Protein AF-A0A7C6D406-F1 (afdb_monomer)

pLDDT: mean 91.54, std 8.49, range [54.06, 98.62]

Secondary structure (DSSP, 8-state):
------TTGGGS-HHHHHHHHHHHHHHHTT-SEEE-TTS-TT--HHHHHHHHHHH-TT--SS-TT-EEEEEETTEEEEEESS---HHHHHHHHHHHHHHHHHHHHHHHT-TT-HHHHHHHHHHHHHHH-EE-HHHHHHHTTT--S-GGGGSHHIIIIISEE-HHHHHHHHHHHHHHTT-EEEEEEEEEEEETTEEEEEEEEEEEETTEEEEE---

Nearest PDB structures (foldseek):
  9crn-assembly1_A  TM=8.346E-01  e=1.799E-13  Streptococcus pyogenes NZ131
  8z4f-assembly1_A  TM=5.848E-01  e=1.617E-02  Methanobacterium phage psiM2
  8z4f-assembly1_B-2  TM=5.534E-01  e=5.689E-02  Methanobacterium phage psiM2
  8y53-assembly1_R  TM=1.600E-01  e=7.899E-01  Homo sapiens
  7mwq-assembly2_B-2  TM=1.742E-01  e=1.863E+00  synthetic construct

Structure (mmCIF, N/CA/C/O backbone):
data_AF-A0A7C6D406-F1
#
_entry.id   AF-A0A7C6D406-F1
#
loop_
_atom_site.group_PDB
_atom_site.id
_atom_site.type_symbol
_atom_site.label_atom_id
_atom_site.label_alt_id
_atom_site.label_comp_id
_atom_site.label_asym_id
_atom_site.label_entity_id
_atom_site.label_seq_id
_atom_site.pdbx_PDB_ins_code
_atom_site.Cartn_x
_atom_site.Cartn_y
_atom_site.Cartn_z
_atom_site.occupancy
_atom_site.B_iso_or_equiv
_atom_site.auth_seq_id
_atom_site.auth_comp_id
_atom_site.auth_asym_id
_atom_site.auth_atom_id
_atom_site.pdbx_PDB_model_num
ATOM 1 N N . MET A 1 1 ? 6.905 -5.424 10.568 1.00 73.56 1 MET A N 1
ATOM 2 C CA . MET A 1 1 ? 5.711 -5.929 9.831 1.00 73.56 1 MET A CA 1
ATOM 3 C C . MET A 1 1 ? 6.126 -7.019 8.845 1.00 73.56 1 MET A C 1
ATOM 5 O O . MET A 1 1 ? 7.094 -6.802 8.127 1.00 73.56 1 MET A O 1
ATOM 9 N N . ASN A 1 2 ? 5.447 -8.172 8.818 1.00 82.56 2 ASN A N 1
ATOM 10 C CA . ASN A 1 2 ? 5.807 -9.292 7.933 1.00 82.56 2 ASN A CA 1
ATOM 11 C C . ASN A 1 2 ? 5.038 -9.216 6.612 1.00 82.56 2 ASN A C 1
ATOM 13 O O . ASN A 1 2 ? 3.826 -8.997 6.627 1.00 82.56 2 ASN A O 1
ATOM 17 N N . LEU A 1 3 ? 5.734 -9.433 5.493 1.00 93.25 3 LEU A N 1
ATOM 18 C CA . LEU A 1 3 ? 5.091 -9.548 4.186 1.00 93.25 3 LEU A CA 1
ATOM 19 C C . LEU A 1 3 ? 4.353 -10.890 4.077 1.00 93.25 3 LEU A C 1
ATOM 21 O O . LEU A 1 3 ? 4.768 -11.883 4.679 1.00 93.25 3 LEU A O 1
ATOM 25 N N . ARG A 1 4 ? 3.250 -10.924 3.329 1.00 93.75 4 ARG A N 1
ATOM 26 C CA . ARG A 1 4 ? 2.342 -12.074 3.256 1.00 93.75 4 ARG A CA 1
ATOM 27 C C . ARG A 1 4 ? 1.682 -12.238 1.889 1.00 93.75 4 ARG A C 1
ATOM 29 O O . ARG A 1 4 ? 1.649 -11.327 1.060 1.00 93.75 4 ARG A O 1
ATOM 36 N N . GLU A 1 5 ? 1.123 -13.422 1.680 1.00 97.19 5 GLU A N 1
ATOM 37 C CA . GLU A 1 5 ? 0.151 -13.707 0.623 1.00 97.19 5 GLU A CA 1
ATOM 38 C C . GLU A 1 5 ? -1.231 -13.223 1.095 1.00 97.19 5 GLU A C 1
ATOM 40 O O . GLU A 1 5 ? -1.746 -13.708 2.107 1.00 97.19 5 GLU A O 1
ATOM 45 N N . GLY A 1 6 ? -1.806 -12.223 0.422 1.00 95.44 6 GLY A N 1
ATOM 46 C CA . GLY A 1 6 ? -3.062 -11.597 0.835 1.00 95.44 6 GLY A CA 1
ATOM 47 C C . GLY A 1 6 ? -4.267 -12.010 -0.011 1.00 95.44 6 GLY A C 1
ATOM 48 O O . GLY A 1 6 ? -4.322 -13.099 -0.590 1.00 95.44 6 GLY A O 1
ATOM 49 N N . LEU A 1 7 ? -5.280 -11.143 -0.045 1.00 95.81 7 LEU A N 1
ATOM 50 C CA . LEU A 1 7 ? -6.498 -11.375 -0.826 1.00 95.81 7 LEU A CA 1
ATOM 51 C C . LEU A 1 7 ? -6.208 -11.324 -2.326 1.00 95.81 7 LEU A C 1
ATOM 53 O O . LEU A 1 7 ? -6.783 -12.110 -3.083 1.00 95.81 7 LEU A O 1
ATOM 57 N N . GLY A 1 8 ? -5.326 -10.417 -2.747 1.00 95.56 8 GLY A N 1
ATOM 58 C CA . GLY A 1 8 ? -4.949 -10.245 -4.141 1.00 95.56 8 GLY A CA 1
ATOM 59 C C . GLY A 1 8 ? -4.205 -11.463 -4.683 1.00 95.56 8 GLY A C 1
ATOM 60 O O . GLY A 1 8 ? -4.557 -11.967 -5.750 1.00 95.56 8 GLY A O 1
ATOM 61 N N . PHE A 1 9 ? -3.267 -12.017 -3.911 1.00 97.56 9 PHE A N 1
ATOM 62 C CA . PHE A 1 9 ? -2.545 -13.247 -4.245 1.00 97.56 9 PHE A CA 1
ATOM 63 C C . PHE A 1 9 ? -3.482 -14.395 -4.651 1.00 97.56 9 PHE A C 1
ATOM 65 O O . PHE A 1 9 ? -3.270 -15.052 -5.669 1.00 97.56 9 PHE A O 1
ATOM 72 N N . ARG A 1 10 ? -4.573 -14.606 -3.904 1.00 96.38 10 ARG A N 1
ATOM 73 C CA . ARG A 1 10 ? -5.541 -15.692 -4.162 1.00 96.38 10 ARG A CA 1
ATOM 74 C C . ARG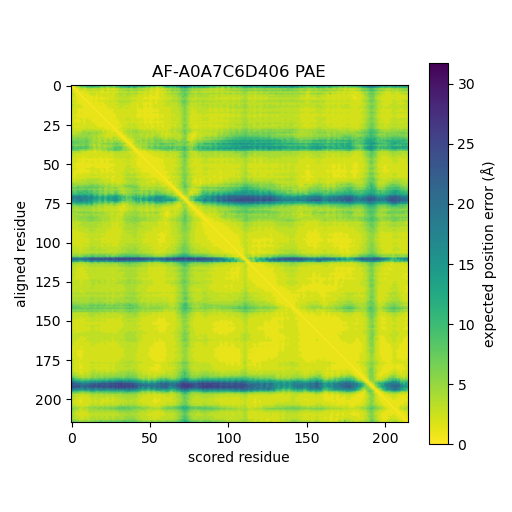 A 1 10 ? -6.312 -15.526 -5.474 1.00 96.38 10 ARG A C 1
ATOM 76 O O . ARG A 1 10 ? -6.972 -16.464 -5.912 1.00 96.38 10 ARG A O 1
ATOM 83 N N . ARG A 1 11 ? -6.272 -14.339 -6.084 1.00 95.19 11 ARG A N 1
ATOM 84 C CA . ARG A 1 11 ? -6.901 -14.035 -7.378 1.00 95.19 11 ARG A CA 1
ATOM 85 C C . ARG A 1 11 ? -5.951 -14.195 -8.562 1.00 95.19 11 ARG A C 1
ATOM 87 O O . ARG A 1 11 ? -6.402 -14.108 -9.702 1.00 95.19 11 ARG A O 1
ATOM 94 N N . LEU A 1 12 ? -4.665 -14.414 -8.307 1.00 96.25 12 LEU A N 1
ATOM 95 C CA . LEU A 1 12 ? -3.665 -14.655 -9.338 1.00 96.25 12 LEU A CA 1
ATOM 96 C C . LEU A 1 12 ? -3.737 -16.102 -9.842 1.00 96.25 12 LEU A C 1
ATOM 98 O O . LEU A 1 12 ? -4.017 -17.029 -9.078 1.00 96.25 12 LEU A O 1
ATOM 102 N N . SER A 1 13 ? -3.445 -16.296 -11.126 1.00 96.25 13 SER A N 1
ATOM 103 C CA . SER A 1 13 ? -3.235 -17.620 -11.723 1.00 96.25 13 SER A CA 1
ATOM 104 C C . SER A 1 13 ? -1.986 -18.305 -11.142 1.00 96.25 13 SER A C 1
ATOM 106 O O . SER A 1 13 ? -1.108 -17.622 -10.613 1.00 96.25 13 SER A O 1
ATOM 1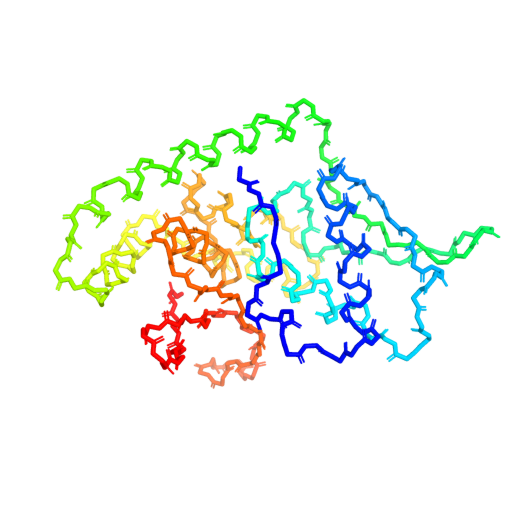08 N N . PRO A 1 14 ? -1.833 -19.638 -11.252 1.00 95.12 14 PRO A N 1
ATOM 109 C CA . PRO A 1 14 ? -0.665 -20.326 -10.694 1.00 95.12 14 PRO A CA 1
ATOM 110 C C . PRO A 1 14 ? 0.703 -19.772 -11.162 1.00 95.12 14 PRO A C 1
ATOM 112 O O . PRO A 1 14 ? 1.573 -19.582 -10.310 1.00 95.12 14 PRO A O 1
ATOM 115 N N . PRO A 1 15 ? 0.914 -19.420 -12.452 1.00 94.62 15 PRO A N 1
ATOM 116 C CA . PRO A 1 15 ? 2.160 -18.771 -12.882 1.00 94.62 15 PRO A CA 1
ATOM 117 C C . PRO A 1 15 ? 2.374 -17.380 -12.263 1.00 94.62 15 PRO A C 1
ATOM 119 O O . PRO A 1 15 ? 3.491 -17.026 -11.886 1.00 94.62 15 PRO A O 1
ATOM 122 N N . GLU A 1 16 ? 1.307 -16.592 -12.114 1.00 95.88 16 GLU A N 1
ATOM 123 C CA . GLU A 1 16 ? 1.358 -15.279 -11.461 1.00 95.88 16 GLU A CA 1
ATOM 124 C C . GLU A 1 16 ? 1.633 -15.402 -9.953 1.00 95.88 16 GLU A C 1
ATOM 126 O O . GLU A 1 16 ? 2.368 -14.592 -9.396 1.00 95.88 16 GLU A O 1
ATOM 131 N N . GLN A 1 17 ? 1.109 -16.437 -9.288 1.00 96.75 17 GLN A N 1
ATOM 132 C CA . GLN A 1 17 ? 1.407 -16.735 -7.883 1.00 96.75 17 GLN A CA 1
ATOM 133 C C . GLN A 1 17 ? 2.881 -17.103 -7.675 1.00 96.75 17 GLN A C 1
ATOM 135 O O . GLN A 1 17 ? 3.491 -16.694 -6.686 1.00 96.75 17 GLN A O 1
ATOM 140 N N . GLN A 1 18 ? 3.483 -17.849 -8.605 1.00 93.94 18 GLN A N 1
ATOM 141 C CA . GLN A 1 18 ? 4.920 -18.126 -8.565 1.00 93.94 18 GLN A CA 1
ATOM 142 C C . GLN A 1 18 ? 5.735 -16.833 -8.695 1.00 93.94 18 GLN A C 1
ATOM 144 O O . GLN A 1 18 ? 6.634 -16.593 -7.888 1.00 93.94 18 GLN A O 1
ATOM 149 N N . ALA A 1 19 ? 5.384 -15.974 -9.656 1.00 94.12 19 ALA A N 1
ATOM 150 C CA . ALA A 1 19 ? 6.004 -14.660 -9.817 1.00 94.12 19 ALA A CA 1
ATOM 151 C C . ALA A 1 19 ? 5.855 -13.797 -8.553 1.00 94.12 19 ALA A C 1
ATOM 153 O O . ALA A 1 19 ? 6.832 -13.210 -8.090 1.00 94.12 19 ALA A O 1
ATOM 154 N N . TYR A 1 20 ? 4.664 -13.787 -7.945 1.00 96.12 20 TYR A N 1
ATOM 155 C CA . TYR A 1 20 ? 4.391 -13.073 -6.700 1.00 96.12 20 TYR A CA 1
ATOM 156 C C . TYR A 1 20 ? 5.344 -13.508 -5.588 1.00 96.12 20 TYR A C 1
ATOM 158 O O . TYR A 1 20 ? 5.914 -12.659 -4.913 1.00 96.12 20 TYR A O 1
ATOM 166 N N . ARG A 1 21 ? 5.561 -14.815 -5.395 1.00 95.50 21 ARG A N 1
ATOM 167 C CA . ARG A 1 21 ? 6.446 -15.333 -4.335 1.00 95.50 21 ARG A CA 1
ATOM 168 C C . ARG A 1 21 ? 7.907 -14.944 -4.541 1.00 95.50 21 ARG A C 1
ATOM 170 O O . ARG A 1 21 ? 8.566 -14.563 -3.576 1.00 95.50 21 ARG A O 1
ATOM 177 N N . ILE A 1 22 ? 8.390 -14.982 -5.786 1.00 92.75 22 ILE A N 1
ATOM 178 C CA . ILE A 1 22 ? 9.740 -14.511 -6.139 1.00 92.75 22 ILE A CA 1
ATOM 179 C C . ILE A 1 22 ? 9.891 -13.036 -5.744 1.00 92.75 22 ILE A C 1
ATOM 181 O O . ILE A 1 22 ? 10.837 -12.657 -5.052 1.00 92.75 22 ILE A O 1
ATOM 185 N N . MET A 1 23 ? 8.917 -12.207 -6.124 1.00 93.19 23 MET A N 1
ATOM 186 C CA . MET A 1 23 ? 8.912 -10.786 -5.780 1.00 93.19 23 MET A CA 1
ATOM 187 C C . MET A 1 23 ? 8.787 -10.569 -4.266 1.00 93.19 23 MET A C 1
ATOM 189 O O . MET A 1 23 ? 9.495 -9.735 -3.710 1.00 93.19 23 MET A O 1
ATOM 193 N N . LEU A 1 24 ? 7.946 -11.342 -3.573 1.00 95.38 24 LEU A N 1
ATOM 194 C CA . LEU A 1 24 ? 7.747 -11.256 -2.124 1.00 95.38 24 LEU A CA 1
ATOM 195 C C . LEU A 1 24 ? 9.059 -11.500 -1.376 1.00 95.38 24 LEU A C 1
ATOM 197 O O . LEU A 1 24 ? 9.381 -10.768 -0.439 1.00 95.38 24 LEU A O 1
ATOM 201 N N . GLN A 1 25 ? 9.848 -12.480 -1.819 1.00 93.56 25 GLN A N 1
ATOM 202 C CA . GLN A 1 25 ? 11.172 -12.757 -1.267 1.00 93.56 25 GLN A CA 1
ATOM 203 C C . GLN A 1 25 ? 12.152 -11.602 -1.531 1.00 93.56 25 GLN A C 1
ATOM 205 O O . GLN A 1 25 ? 12.897 -11.199 -0.632 1.00 93.56 25 GLN A O 1
ATOM 210 N N . ALA A 1 26 ? 12.124 -11.019 -2.732 1.00 92.94 26 ALA A N 1
ATOM 211 C CA . ALA A 1 26 ? 12.950 -9.860 -3.062 1.00 92.94 26 ALA A CA 1
ATOM 212 C C . ALA A 1 26 ? 12.611 -8.645 -2.178 1.00 92.94 26 ALA A C 1
ATOM 214 O O . ALA A 1 26 ? 13.503 -8.063 -1.559 1.00 92.94 26 ALA A O 1
ATOM 215 N N . PHE A 1 27 ? 11.328 -8.311 -2.024 1.00 93.44 27 PHE A N 1
ATOM 216 C CA . PHE A 1 27 ? 10.892 -7.225 -1.140 1.00 93.44 27 PHE A CA 1
ATOM 217 C C . PHE A 1 27 ? 11.188 -7.515 0.337 1.00 93.44 27 PHE A C 1
ATOM 219 O O . PHE A 1 27 ? 11.591 -6.609 1.066 1.00 93.44 27 PHE A O 1
ATOM 226 N N . SER A 1 28 ? 11.079 -8.774 0.776 1.00 92.25 28 SER A N 1
ATOM 227 C CA . SER A 1 28 ? 11.429 -9.180 2.150 1.00 92.25 28 SER A CA 1
ATOM 228 C C . SER A 1 28 ? 12.910 -8.960 2.466 1.00 92.25 28 SER A C 1
ATOM 230 O O . SER A 1 28 ? 13.262 -8.662 3.604 1.00 92.25 28 SER A O 1
ATOM 232 N N . SER A 1 29 ? 13.785 -9.067 1.462 1.00 91.06 29 SER A N 1
ATOM 233 C CA . SER A 1 29 ? 15.223 -8.798 1.602 1.00 91.06 29 SER A CA 1
ATOM 234 C C . SER A 1 29 ? 15.609 -7.337 1.328 1.00 91.06 29 SER A C 1
ATOM 236 O O . SER A 1 29 ? 16.798 -7.005 1.333 1.00 91.06 29 SER A O 1
ATOM 238 N N . MET A 1 30 ? 14.620 -6.452 1.131 1.00 90.31 30 MET A N 1
ATOM 239 C CA . MET A 1 30 ? 14.806 -5.041 0.768 1.00 90.31 30 MET A CA 1
ATOM 240 C C . MET A 1 30 ? 15.664 -4.878 -0.496 1.00 90.31 30 MET A C 1
ATOM 242 O O . MET A 1 30 ? 16.543 -4.014 -0.565 1.00 90.31 30 MET A O 1
ATOM 246 N N . ALA A 1 31 ? 15.449 -5.748 -1.484 1.00 89.19 31 ALA A N 1
ATOM 247 C CA . ALA A 1 31 ? 16.188 -5.716 -2.735 1.00 89.19 31 ALA A CA 1
ATOM 248 C C . ALA A 1 31 ? 15.924 -4.415 -3.513 1.00 89.19 31 ALA A C 1
ATOM 250 O O . ALA A 1 31 ? 14.835 -3.841 -3.440 1.00 89.19 31 ALA A O 1
ATOM 251 N N . THR A 1 32 ? 16.926 -3.962 -4.271 1.00 89.25 32 THR A N 1
ATOM 252 C CA . THR A 1 32 ? 16.827 -2.824 -5.204 1.00 89.25 32 THR A CA 1
ATOM 253 C C . THR A 1 32 ? 16.408 -3.268 -6.605 1.00 89.25 32 THR A C 1
ATOM 255 O O . THR A 1 32 ? 15.873 -2.471 -7.371 1.00 89.25 32 THR A O 1
ATOM 258 N N . SER A 1 33 ? 16.636 -4.534 -6.942 1.00 87.69 33 SER A N 1
ATOM 259 C CA . SER A 1 33 ? 16.192 -5.180 -8.171 1.00 87.69 33 SER A CA 1
ATOM 260 C C . SER A 1 33 ? 15.921 -6.660 -7.921 1.00 87.69 33 SER A C 1
ATOM 262 O O . SER A 1 33 ? 16.343 -7.216 -6.905 1.00 87.69 33 SER A O 1
ATOM 264 N N . PHE A 1 34 ? 15.212 -7.306 -8.840 1.00 87.94 34 PHE A N 1
ATOM 265 C CA . PHE A 1 34 ? 15.036 -8.754 -8.814 1.00 87.94 34 PHE A CA 1
ATOM 266 C C . PHE A 1 34 ? 14.987 -9.344 -10.219 1.00 87.94 34 PHE A C 1
ATOM 268 O O . PHE A 1 34 ? 14.588 -8.687 -11.188 1.00 87.94 34 PHE A O 1
ATOM 275 N N . ASP A 1 35 ? 15.425 -10.597 -10.309 1.00 84.94 35 ASP A N 1
ATOM 276 C CA . ASP A 1 35 ? 15.433 -11.343 -11.556 1.00 84.94 35 ASP A CA 1
ATOM 277 C C . ASP A 1 35 ? 14.009 -11.765 -11.938 1.00 84.94 35 ASP A C 1
ATOM 279 O O . ASP A 1 35 ? 13.252 -12.297 -11.127 1.00 84.94 35 ASP A O 1
ATOM 283 N N . SER A 1 36 ? 13.653 -11.514 -13.195 1.00 83.00 36 SER A N 1
ATOM 284 C CA . SER A 1 36 ? 12.382 -11.925 -13.794 1.00 83.00 36 SER A CA 1
ATOM 285 C C . SER A 1 36 ? 12.565 -12.991 -14.878 1.00 83.00 36 SER A C 1
ATOM 287 O O . SER A 1 36 ? 11.593 -13.382 -15.518 1.00 83.00 36 SER A O 1
ATOM 289 N N . SER A 1 37 ? 13.790 -13.494 -15.083 1.00 79.50 37 SER A N 1
ATOM 290 C CA . SER A 1 37 ? 14.124 -14.512 -16.089 1.00 79.50 37 SER A CA 1
ATOM 291 C C . SER A 1 37 ? 13.387 -15.838 -15.875 1.00 79.50 37 SER A C 1
ATOM 293 O O . SER A 1 37 ? 12.991 -16.485 -16.843 1.00 79.50 37 SER A O 1
ATOM 295 N N . GLN A 1 38 ? 13.156 -16.211 -14.612 1.00 79.81 38 GLN A N 1
ATOM 296 C CA . GLN A 1 38 ? 12.445 -17.431 -14.221 1.00 79.81 38 GLN A CA 1
ATOM 297 C C . GLN A 1 38 ? 10.921 -17.307 -14.341 1.00 79.81 38 GLN A C 1
ATOM 299 O O . GLN A 1 38 ? 10.202 -18.292 -14.169 1.00 79.81 38 GLN A O 1
ATOM 304 N N . ILE A 1 39 ? 10.409 -16.104 -14.617 1.00 83.50 39 ILE A N 1
ATOM 305 C CA . ILE A 1 39 ? 8.976 -15.857 -14.722 1.00 83.50 39 ILE A CA 1
ATOM 306 C C . ILE A 1 39 ? 8.519 -16.152 -16.154 1.00 83.50 39 ILE A C 1
ATOM 308 O O . ILE A 1 39 ? 9.113 -15.698 -17.133 1.00 83.50 39 ILE A O 1
ATOM 312 N N . GLY A 1 40 ? 7.445 -16.936 -16.280 1.00 80.19 40 GLY A N 1
ATOM 313 C CA . GLY A 1 40 ? 6.900 -17.343 -17.573 1.00 80.19 40 GLY A CA 1
ATOM 314 C C . GLY A 1 40 ? 6.547 -16.150 -18.470 1.00 80.19 40 GLY A C 1
ATOM 315 O O . GLY A 1 40 ? 5.997 -15.153 -18.011 1.00 80.19 40 G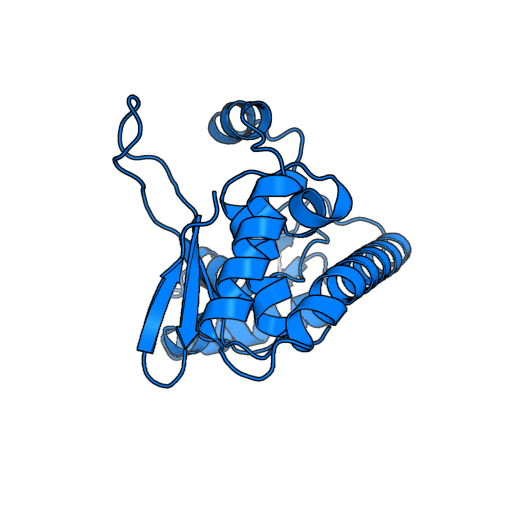LY A O 1
ATOM 316 N N . ARG A 1 41 ? 6.809 -16.273 -19.779 1.00 78.62 41 ARG A N 1
ATOM 317 C CA . ARG A 1 41 ? 6.651 -15.184 -20.768 1.00 78.62 41 ARG A CA 1
ATOM 318 C C . ARG A 1 41 ? 5.236 -14.587 -20.872 1.00 78.62 41 ARG A C 1
ATOM 320 O O . ARG A 1 41 ? 5.107 -13.489 -21.394 1.00 78.62 41 ARG A O 1
ATOM 327 N N . GLY A 1 42 ? 4.203 -15.301 -20.417 1.00 83.12 42 GLY A N 1
ATOM 328 C CA . GLY A 1 42 ? 2.804 -14.851 -20.426 1.00 83.12 42 GLY A CA 1
ATOM 329 C C . GLY A 1 42 ? 2.331 -14.179 -19.132 1.00 83.12 42 GLY A C 1
ATOM 330 O O . GLY A 1 42 ? 1.152 -13.860 -19.023 1.00 83.12 42 GLY A O 1
ATOM 331 N N . VAL A 1 43 ? 3.209 -14.002 -18.140 1.00 89.38 43 VAL A N 1
ATOM 332 C CA . VAL A 1 43 ? 2.865 -13.351 -16.870 1.00 89.38 43 VAL A CA 1
ATOM 333 C C . VAL A 1 43 ? 2.985 -11.837 -17.009 1.00 89.38 43 VAL A C 1
ATOM 335 O O . VAL A 1 43 ? 4.049 -11.317 -17.350 1.00 89.38 43 VAL A O 1
ATOM 338 N N . ASP A 1 44 ? 1.911 -11.127 -16.674 1.00 89.75 44 ASP A N 1
ATOM 339 C CA . ASP A 1 44 ? 1.942 -9.676 -16.520 1.00 89.75 44 ASP A CA 1
ATOM 340 C C . ASP A 1 44 ? 2.619 -9.308 -15.190 1.00 89.75 44 ASP A C 1
ATOM 342 O O . ASP A 1 44 ? 2.017 -9.337 -14.115 1.00 89.75 44 ASP A O 1
ATOM 346 N N . LEU A 1 45 ? 3.908 -8.976 -15.264 1.00 88.25 45 LEU A N 1
ATOM 347 C CA . LEU A 1 45 ? 4.709 -8.618 -14.094 1.00 88.25 45 LEU A CA 1
ATOM 348 C C . LEU A 1 45 ? 4.187 -7.366 -13.389 1.00 88.25 45 LEU A C 1
ATOM 350 O O . LEU A 1 45 ? 4.270 -7.292 -12.166 1.00 88.25 45 LEU A O 1
ATOM 354 N N . MET A 1 46 ? 3.653 -6.395 -14.133 1.00 86.12 46 MET A N 1
ATOM 355 C CA . MET A 1 46 ? 3.170 -5.150 -13.540 1.00 86.12 46 MET A CA 1
ATOM 356 C C . MET A 1 46 ? 1.906 -5.399 -12.732 1.00 86.12 46 MET A C 1
ATOM 358 O O . MET A 1 46 ? 1.828 -4.945 -11.590 1.00 86.12 46 MET A O 1
ATOM 362 N N . LYS A 1 47 ? 0.980 -6.209 -13.256 1.00 91.38 47 LYS A N 1
ATOM 363 C CA . LYS A 1 47 ? -0.180 -6.694 -12.496 1.00 91.38 47 LYS A CA 1
ATOM 364 C C . LYS A 1 47 ? 0.251 -7.405 -11.211 1.00 91.38 47 LYS A C 1
ATOM 366 O O . LYS A 1 47 ? -0.287 -7.122 -10.143 1.00 91.38 47 LYS A O 1
ATOM 371 N N . VAL A 1 48 ? 1.225 -8.315 -11.287 1.00 94.19 48 VAL A N 1
ATOM 372 C CA . VAL A 1 48 ? 1.690 -9.072 -10.110 1.00 94.19 48 VAL A CA 1
ATOM 373 C C . VAL A 1 48 ? 2.338 -8.155 -9.071 1.00 94.19 48 VAL A C 1
ATOM 375 O O . VAL A 1 48 ? 2.029 -8.274 -7.886 1.00 94.19 48 VAL A O 1
ATOM 378 N N . VAL A 1 49 ? 3.182 -7.208 -9.496 1.00 92.19 49 VAL A N 1
ATOM 379 C CA . VAL A 1 49 ? 3.784 -6.212 -8.597 1.00 92.19 49 VAL A CA 1
ATOM 380 C C . VAL A 1 49 ? 2.705 -5.345 -7.947 1.00 92.19 49 VAL A C 1
ATOM 382 O O . VAL A 1 49 ? 2.744 -5.150 -6.736 1.00 92.19 49 VAL A O 1
ATOM 385 N N . GLN A 1 50 ? 1.719 -4.862 -8.705 1.00 92.31 50 GLN A N 1
ATOM 386 C CA . GLN A 1 50 ? 0.606 -4.074 -8.163 1.00 92.31 50 GLN A CA 1
ATOM 387 C C . GLN A 1 50 ? -0.181 -4.855 -7.104 1.00 92.31 50 GLN A C 1
ATOM 389 O O . GLN A 1 50 ? -0.435 -4.332 -6.019 1.00 92.31 50 GLN A O 1
ATOM 394 N N . VAL A 1 51 ? -0.502 -6.123 -7.378 1.00 96.00 51 VAL A N 1
ATOM 395 C CA . VAL A 1 51 ? -1.185 -7.010 -6.425 1.00 96.00 51 VAL A CA 1
ATOM 396 C C . VAL A 1 51 ? -0.345 -7.228 -5.164 1.00 96.00 51 VAL A C 1
ATOM 398 O O . VAL A 1 51 ? -0.867 -7.122 -4.057 1.00 96.00 51 VAL A O 1
ATOM 401 N N . LEU A 1 52 ? 0.962 -7.457 -5.306 1.00 96.44 52 LEU A N 1
ATOM 402 C CA . LEU A 1 52 ? 1.875 -7.616 -4.174 1.00 96.44 52 LEU A CA 1
ATOM 403 C C . LEU A 1 52 ? 1.944 -6.372 -3.301 1.00 96.44 52 LEU A C 1
ATOM 405 O O . LEU A 1 52 ? 1.846 -6.487 -2.080 1.00 96.44 52 LEU A O 1
ATOM 409 N N . LEU A 1 53 ? 2.103 -5.194 -3.905 1.00 95.06 53 LEU A N 1
ATOM 410 C CA . LEU A 1 53 ? 2.137 -3.925 -3.176 1.00 95.06 53 LEU A CA 1
ATOM 411 C C . LEU A 1 53 ? 0.784 -3.612 -2.525 1.00 95.06 53 LEU A C 1
ATOM 413 O O . LEU A 1 53 ? 0.756 -2.968 -1.477 1.00 95.06 53 LEU A O 1
ATOM 417 N N . GLY A 1 54 ? -0.314 -4.082 -3.122 1.00 96.00 54 GLY A N 1
ATOM 418 C CA . GLY A 1 54 ? -1.659 -3.972 -2.569 1.00 96.00 54 GLY A CA 1
ATOM 419 C C . GLY A 1 54 ? -1.889 -4.855 -1.342 1.00 96.00 54 GLY A C 1
ATOM 420 O O . GLY A 1 54 ? -2.441 -4.394 -0.340 1.00 96.00 54 GLY A O 1
ATOM 421 N N . ASP A 1 55 ? -1.414 -6.099 -1.393 1.00 97.81 55 ASP A N 1
ATOM 422 C CA . ASP A 1 55 ? -1.451 -7.033 -0.264 1.00 97.81 55 ASP A CA 1
ATOM 423 C C . ASP A 1 55 ? -0.448 -6.643 0.839 1.00 97.81 55 ASP A C 1
ATOM 425 O O . ASP A 1 55 ? -0.664 -6.960 2.011 1.00 97.81 55 ASP A O 1
ATOM 429 N N . ASN A 1 56 ? 0.633 -5.935 0.484 1.00 97.56 56 ASN A N 1
ATOM 430 C CA . ASN A 1 56 ? 1.740 -5.573 1.374 1.00 97.56 56 ASN A CA 1
ATOM 431 C C . ASN A 1 56 ? 2.002 -4.054 1.408 1.00 97.56 56 ASN A C 1
ATOM 433 O O . ASN A 1 56 ? 3.067 -3.583 0.986 1.00 97.56 56 ASN A O 1
ATOM 437 N N . PRO A 1 57 ? 1.069 -3.263 1.963 1.00 96.94 57 PRO A N 1
ATOM 438 C CA . PRO A 1 57 ? 1.146 -1.801 1.956 1.00 96.94 57 PRO A CA 1
ATOM 439 C C . PRO A 1 57 ? 2.304 -1.223 2.786 1.00 96.94 57 PRO A C 1
ATOM 441 O O . PRO A 1 57 ? 2.641 -0.050 2.630 1.00 96.94 57 PRO A O 1
ATOM 444 N N . SER A 1 58 ? 2.945 -2.030 3.641 1.00 96.12 58 SER A N 1
ATOM 445 C CA . SER A 1 58 ? 4.147 -1.642 4.389 1.00 96.12 58 SER A CA 1
ATOM 446 C C . SER A 1 58 ? 5.392 -1.485 3.511 1.00 96.12 58 SER A C 1
ATOM 448 O O . SER A 1 58 ? 6.422 -1.033 4.001 1.00 96.12 58 SER A O 1
ATOM 450 N N . ILE A 1 59 ? 5.342 -1.869 2.232 1.00 96.06 59 ILE A N 1
ATOM 451 C CA . ILE A 1 59 ? 6.439 -1.646 1.287 1.00 96.06 59 ILE A CA 1
ATOM 452 C C . ILE A 1 59 ? 6.379 -0.195 0.793 1.00 96.06 59 ILE A C 1
ATOM 454 O O . ILE A 1 59 ? 5.557 0.173 -0.053 1.00 96.06 59 ILE A O 1
ATOM 458 N N . VAL A 1 60 ? 7.277 0.629 1.329 1.00 95.38 60 VAL A N 1
ATOM 459 C CA . VAL A 1 60 ? 7.308 2.091 1.128 1.00 95.38 60 VAL A CA 1
ATOM 460 C C . VAL A 1 60 ? 8.704 2.625 0.765 1.00 95.38 60 VAL A C 1
ATOM 462 O O . VAL A 1 60 ? 8.907 3.828 0.673 1.00 95.38 60 VAL A O 1
ATOM 465 N N . TYR A 1 61 ? 9.684 1.741 0.560 1.00 94.12 61 TYR A N 1
ATOM 466 C CA . TYR A 1 61 ? 11.102 2.106 0.457 1.00 94.12 61 TYR A CA 1
ATOM 467 C C . TYR A 1 61 ? 11.587 2.436 -0.967 1.00 94.12 61 TYR A C 1
ATOM 469 O O . TYR A 1 61 ? 12.788 2.500 -1.205 1.00 94.12 61 TYR A O 1
ATOM 477 N N . PHE A 1 62 ? 10.687 2.616 -1.931 1.00 94.06 62 PHE A N 1
ATOM 478 C CA . PHE A 1 62 ? 11.044 2.920 -3.317 1.00 94.06 62 PHE A CA 1
ATOM 479 C C . PHE A 1 62 ? 9.976 3.792 -3.983 1.00 94.06 62 PHE A C 1
ATOM 481 O O . PHE A 1 62 ? 8.844 3.890 -3.500 1.00 94.06 62 PHE A O 1
ATOM 488 N N . ASN A 1 63 ? 10.323 4.406 -5.114 1.00 91.50 63 ASN A N 1
ATOM 489 C CA . ASN A 1 63 ? 9.386 5.197 -5.898 1.00 91.50 63 ASN A CA 1
ATOM 490 C C . ASN A 1 63 ? 8.448 4.289 -6.716 1.00 91.50 63 ASN A C 1
ATOM 492 O O . ASN A 1 63 ? 8.818 3.787 -7.780 1.00 91.50 63 ASN A O 1
ATOM 496 N N . LYS A 1 64 ? 7.210 4.117 -6.234 1.00 88.69 64 LYS A N 1
ATOM 497 C CA . LYS A 1 64 ? 6.173 3.307 -6.896 1.00 88.69 64 LYS A CA 1
ATOM 498 C C . LYS A 1 64 ? 5.742 3.856 -8.260 1.00 88.69 64 LYS A C 1
ATOM 500 O O . LYS A 1 64 ? 5.299 3.073 -9.093 1.00 88.69 64 LYS A O 1
ATOM 505 N N . THR A 1 65 ? 5.928 5.152 -8.525 1.00 83.19 65 THR A N 1
ATOM 506 C CA . THR A 1 65 ? 5.565 5.765 -9.817 1.00 83.19 65 THR A CA 1
ATOM 507 C C . THR A 1 65 ? 6.560 5.426 -10.930 1.00 83.19 65 THR A C 1
ATOM 509 O O . THR A 1 65 ? 6.307 5.704 -12.100 1.00 83.19 65 THR A O 1
ATOM 512 N N . GLN A 1 66 ? 7.705 4.820 -10.593 1.00 82.19 66 GLN A N 1
ATOM 513 C CA . GLN A 1 66 ? 8.787 4.550 -11.536 1.00 82.19 66 GLN A CA 1
ATOM 514 C C . GLN A 1 66 ? 9.398 3.161 -11.308 1.00 82.19 66 GLN A C 1
ATOM 516 O O . GLN A 1 66 ? 10.441 3.010 -10.668 1.00 82.19 66 GLN A O 1
ATOM 521 N N . ILE A 1 67 ? 8.782 2.135 -11.894 1.00 83.75 67 ILE A N 1
ATOM 522 C CA . ILE A 1 67 ? 9.332 0.773 -11.959 1.00 83.75 67 ILE A CA 1
ATOM 523 C C . ILE A 1 67 ? 9.873 0.540 -13.368 1.00 83.75 67 ILE A C 1
ATOM 525 O O . ILE A 1 67 ? 9.166 0.761 -14.351 1.00 83.75 67 ILE A O 1
ATOM 529 N N . ARG A 1 68 ? 11.140 0.127 -13.486 1.00 82.44 68 ARG A N 1
ATOM 530 C CA . ARG A 1 68 ? 11.802 -0.051 -14.788 1.00 82.44 68 ARG A CA 1
ATOM 531 C C . ARG A 1 68 ? 12.129 -1.513 -15.033 1.00 82.44 68 ARG A C 1
ATOM 533 O O . ARG A 1 68 ? 12.632 -2.192 -14.147 1.00 82.44 68 ARG A O 1
ATOM 540 N N . THR A 1 69 ? 11.915 -1.972 -16.262 1.00 78.62 69 THR A N 1
ATOM 541 C CA . THR A 1 69 ? 12.440 -3.262 -16.725 1.00 78.62 69 THR A CA 1
ATOM 542 C C . THR A 1 69 ? 13.734 -3.016 -17.488 1.00 78.62 69 THR A C 1
ATOM 544 O O . THR A 1 69 ? 13.758 -2.204 -18.411 1.00 78.62 69 THR A O 1
ATOM 547 N N . VAL A 1 70 ? 14.807 -3.704 -17.108 1.00 79.12 70 VAL A N 1
ATOM 548 C CA . VAL A 1 70 ? 16.135 -3.577 -17.718 1.00 79.12 70 VAL A CA 1
ATOM 549 C C . VAL A 1 70 ? 16.567 -4.939 -18.261 1.00 79.12 70 VAL A C 1
ATOM 551 O O . VAL A 1 70 ? 16.414 -5.964 -17.598 1.00 79.12 70 VAL A O 1
ATOM 554 N N . GLY A 1 71 ? 17.088 -4.966 -19.489 1.00 71.50 71 GLY A N 1
ATOM 555 C CA . GLY A 1 71 ? 17.735 -6.156 -20.042 1.00 71.50 71 GLY A CA 1
ATOM 556 C C . GLY A 1 71 ? 19.146 -6.318 -19.475 1.00 71.50 71 GLY A C 1
ATOM 557 O O . GLY A 1 71 ? 19.905 -5.355 -19.437 1.00 71.50 71 GLY A O 1
ATOM 558 N N . SER A 1 72 ? 19.505 -7.527 -19.049 1.00 65.31 72 SER A N 1
ATOM 559 C CA . SER A 1 72 ? 20.848 -7.891 -18.587 1.00 65.31 72 SER A CA 1
ATOM 560 C C . SER A 1 72 ? 21.383 -9.098 -19.364 1.00 65.31 72 SER A C 1
ATOM 562 O O . SER A 1 72 ? 20.616 -9.831 -19.992 1.00 65.31 72 SER A O 1
ATOM 564 N N . MET A 1 73 ? 22.695 -9.341 -19.273 1.00 61.78 73 MET A N 1
ATOM 565 C CA . MET A 1 73 ? 23.360 -10.507 -19.878 1.00 61.78 73 MET A CA 1
ATOM 566 C C . MET A 1 73 ? 22.776 -11.851 -19.394 1.00 61.78 73 MET A C 1
ATOM 568 O O . MET A 1 73 ? 22.830 -12.835 -20.121 1.00 61.78 73 MET A O 1
ATOM 572 N N . PHE A 1 74 ? 22.165 -11.876 -18.203 1.00 66.31 74 PHE A N 1
ATOM 573 C CA . PHE A 1 74 ? 21.575 -13.067 -17.581 1.00 66.31 74 PHE A CA 1
ATOM 574 C C . PHE A 1 74 ? 20.036 -13.094 -17.638 1.00 66.31 74 PHE A C 1
ATOM 576 O O . PHE A 1 74 ? 19.413 -13.936 -17.001 1.00 66.31 74 PHE A O 1
ATOM 583 N N . GLY A 1 75 ? 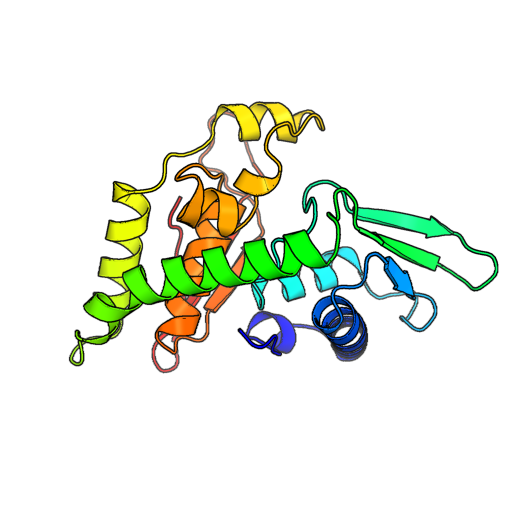19.403 -12.187 -18.395 1.00 71.94 75 GLY A N 1
ATOM 584 C CA . GLY A 1 75 ? 17.943 -12.107 -18.524 1.00 71.94 75 GLY A CA 1
ATOM 585 C C . GLY A 1 75 ? 17.368 -10.733 -18.176 1.00 71.94 75 GLY A C 1
ATOM 586 O O . GLY A 1 75 ? 18.087 -9.737 -18.110 1.00 71.94 75 GLY A O 1
ATOM 587 N N . LYS A 1 76 ? 16.048 -10.654 -17.984 1.00 77.31 76 LYS A N 1
ATOM 588 C CA . LYS A 1 76 ? 15.344 -9.404 -17.650 1.00 77.31 76 LYS A CA 1
ATOM 589 C C . LYS A 1 76 ? 15.338 -9.174 -16.139 1.00 77.31 76 LYS A C 1
ATOM 591 O O . LYS A 1 76 ? 14.970 -10.071 -15.386 1.00 77.31 76 LYS A O 1
ATOM 596 N N . GLN A 1 77 ? 15.648 -7.958 -15.707 1.00 83.44 77 GLN A N 1
ATOM 597 C CA . GLN A 1 77 ? 15.549 -7.540 -14.309 1.00 83.44 77 GLN A CA 1
ATOM 598 C C . GLN A 1 77 ? 14.516 -6.430 -14.148 1.00 83.44 77 GLN A C 1
ATOM 600 O O . GLN A 1 77 ? 14.414 -5.538 -14.994 1.00 83.44 77 GLN A O 1
ATOM 605 N N . ILE A 1 78 ? 13.781 -6.458 -13.039 1.00 85.44 78 ILE A N 1
ATOM 606 C CA . ILE A 1 78 ? 12.981 -5.313 -12.601 1.00 85.44 78 ILE A CA 1
ATOM 607 C C . ILE A 1 78 ? 13.829 -4.494 -11.636 1.00 85.44 78 ILE A C 1
ATOM 609 O O . ILE A 1 78 ? 14.279 -5.002 -10.612 1.00 85.44 78 ILE A O 1
ATOM 613 N N . GLN A 1 79 ? 14.042 -3.226 -11.971 1.00 88.50 79 GLN A N 1
ATOM 614 C CA . GLN A 1 79 ? 14.779 -2.260 -11.173 1.00 88.50 79 GLN A CA 1
ATOM 615 C C . GLN A 1 79 ? 13.797 -1.344 -10.440 1.00 88.50 79 GLN A C 1
ATOM 617 O O . GLN A 1 79 ? 12.990 -0.644 -11.063 1.00 88.50 79 GLN A O 1
ATOM 622 N N . LEU A 1 80 ? 13.913 -1.311 -9.114 1.00 91.12 80 LEU A N 1
ATOM 623 C CA . LEU A 1 80 ? 13.230 -0.339 -8.271 1.00 91.12 80 LEU A CA 1
ATOM 624 C C . LEU A 1 80 ? 14.043 0.956 -8.260 1.00 91.12 80 LEU A C 1
ATOM 626 O O . LEU A 1 80 ? 15.271 0.935 -8.122 1.00 91.12 80 LEU A O 1
ATOM 630 N N . THR A 1 81 ? 13.362 2.085 -8.424 1.00 90.38 81 THR A N 1
ATOM 631 C CA . THR A 1 81 ? 13.992 3.410 -8.440 1.00 90.38 81 THR A CA 1
ATOM 632 C C . THR A 1 81 ? 13.753 4.143 -7.123 1.00 90.38 81 THR A C 1
ATOM 634 O O . THR A 1 81 ? 12.828 3.823 -6.377 1.00 90.38 81 THR A O 1
ATOM 637 N N . GLY A 1 82 ? 14.608 5.119 -6.805 1.00 88.50 82 GLY A N 1
ATOM 638 C CA . GLY A 1 82 ? 14.469 5.912 -5.579 1.00 88.50 82 GLY A CA 1
ATOM 639 C C . GLY A 1 82 ? 14.652 5.111 -4.286 1.00 88.50 82 GLY A C 1
ATOM 640 O O . GLY A 1 82 ? 14.137 5.518 -3.251 1.00 88.50 82 GLY A O 1
ATOM 641 N N . VAL A 1 83 ? 15.350 3.971 -4.339 1.00 91.31 83 VAL A N 1
ATOM 642 C CA . VAL A 1 83 ? 15.632 3.154 -3.152 1.00 91.31 83 VAL A CA 1
ATOM 643 C C . VAL A 1 83 ? 16.721 3.837 -2.315 1.00 91.31 83 VAL A C 1
ATOM 645 O O . VAL A 1 83 ? 17.825 4.037 -2.829 1.00 91.31 83 VAL A O 1
ATOM 648 N N . PRO A 1 84 ? 16.457 4.204 -1.047 1.00 90.06 84 PRO A N 1
ATOM 649 C CA . PRO A 1 84 ? 17.452 4.835 -0.198 1.00 90.06 84 PRO A CA 1
ATOM 650 C C . PRO A 1 84 ? 18.430 3.795 0.371 1.00 90.06 84 PRO A C 1
ATOM 652 O O . PRO A 1 84 ? 18.297 2.586 0.171 1.00 90.06 84 PRO A O 1
ATOM 655 N N . LEU A 1 85 ? 19.432 4.260 1.120 1.00 90.94 85 LEU A N 1
ATOM 656 C CA . LEU A 1 85 ? 20.374 3.369 1.803 1.00 90.94 85 LEU A CA 1
ATOM 657 C C . LEU A 1 85 ? 19.645 2.474 2.817 1.00 90.94 85 LEU A C 1
ATOM 659 O O . LEU A 1 85 ? 18.733 2.933 3.500 1.00 90.94 85 LEU A O 1
ATOM 663 N N . LYS A 1 86 ? 20.106 1.229 3.004 1.00 88.94 86 LYS A N 1
ATOM 664 C CA . LYS A 1 86 ? 19.476 0.255 3.923 1.00 88.94 86 LYS A CA 1
ATOM 665 C C . LYS A 1 86 ? 19.216 0.805 5.331 1.00 88.94 86 LYS A C 1
ATOM 667 O O . LYS A 1 86 ? 18.155 0.557 5.888 1.00 88.94 86 LYS A O 1
ATOM 672 N N . VAL A 1 87 ? 20.138 1.599 5.882 1.00 91.25 87 VAL A N 1
ATOM 673 C CA . VAL A 1 87 ? 19.956 2.250 7.195 1.00 91.25 87 VAL A CA 1
ATOM 674 C C . VAL A 1 87 ? 18.740 3.186 7.225 1.00 91.25 87 VAL A C 1
ATOM 676 O O . VAL A 1 87 ? 18.004 3.221 8.209 1.00 91.25 87 VAL A O 1
ATOM 679 N N . GLN A 1 88 ? 18.485 3.899 6.126 1.00 92.88 88 GLN A N 1
ATOM 680 C CA . GLN A 1 88 ? 17.323 4.771 5.980 1.00 92.88 88 GLN A CA 1
ATOM 681 C C . GLN A 1 88 ? 16.045 3.947 5.819 1.00 92.88 88 GLN A C 1
ATOM 683 O O . GLN A 1 88 ? 15.037 4.303 6.414 1.00 92.88 88 GLN A O 1
ATOM 688 N N . ILE A 1 89 ? 16.093 2.818 5.097 1.00 92.12 89 ILE A N 1
ATOM 689 C CA . ILE A 1 89 ? 14.957 1.888 4.974 1.00 92.12 89 ILE A CA 1
ATOM 690 C C . ILE A 1 89 ? 14.541 1.362 6.352 1.00 92.12 89 ILE A C 1
ATOM 692 O O . ILE A 1 89 ? 13.360 1.388 6.691 1.00 92.12 89 ILE A O 1
ATOM 696 N N . THR A 1 90 ? 15.502 0.932 7.176 1.00 92.06 90 THR A N 1
ATOM 697 C CA . THR A 1 90 ? 15.226 0.452 8.538 1.00 92.06 90 THR A CA 1
ATOM 698 C C . THR A 1 90 ? 14.555 1.529 9.384 1.00 92.06 90 THR A C 1
ATOM 700 O O . THR A 1 90 ? 13.556 1.250 10.045 1.00 92.06 90 THR A O 1
ATOM 703 N N . LYS A 1 91 ? 15.065 2.767 9.334 1.00 94.81 91 LYS A N 1
ATOM 704 C CA . LYS A 1 91 ? 14.462 3.899 10.046 1.00 94.81 91 LYS A CA 1
ATOM 705 C C . LYS A 1 91 ? 13.043 4.181 9.553 1.00 94.81 91 LYS A C 1
ATOM 707 O O . LYS A 1 91 ? 12.129 4.285 10.359 1.00 94.81 91 LYS A O 1
ATOM 712 N N . LEU A 1 92 ? 12.859 4.249 8.239 1.00 94.75 92 LEU A N 1
ATOM 713 C CA . LEU A 1 92 ? 11.578 4.515 7.594 1.00 94.75 92 LEU A CA 1
ATOM 714 C C . LEU A 1 92 ? 10.525 3.472 8.008 1.00 94.75 92 LEU A C 1
ATOM 716 O O . LEU A 1 92 ? 9.424 3.837 8.418 1.00 94.75 92 LEU A O 1
ATOM 720 N N . ASN A 1 93 ? 10.883 2.186 7.985 1.00 93.94 93 ASN A N 1
ATOM 721 C CA . ASN A 1 93 ? 10.004 1.099 8.420 1.00 93.94 93 ASN A CA 1
ATOM 722 C C . ASN A 1 93 ? 9.667 1.180 9.917 1.00 93.94 93 ASN A C 1
ATOM 724 O O . ASN A 1 93 ? 8.520 0.938 10.291 1.00 93.94 93 ASN A O 1
ATOM 728 N N . ALA A 1 94 ? 10.640 1.527 10.765 1.00 95.88 94 ALA A N 1
ATOM 729 C CA . ALA A 1 94 ? 10.423 1.687 12.201 1.00 95.88 94 ALA A CA 1
ATOM 730 C C . ALA A 1 94 ? 9.486 2.866 12.512 1.00 95.88 94 ALA A C 1
ATOM 732 O O . ALA A 1 94 ? 8.550 2.709 13.297 1.00 95.88 94 ALA A O 1
ATOM 733 N N . ASP A 1 95 ? 9.696 4.011 11.858 1.00 97.56 95 ASP A N 1
ATOM 734 C CA . ASP A 1 95 ? 8.868 5.209 12.018 1.00 97.56 95 ASP A CA 1
ATOM 735 C C . ASP A 1 95 ? 7.418 4.928 11.569 1.00 97.56 95 ASP A C 1
ATOM 737 O O . ASP A 1 95 ? 6.465 5.246 12.288 1.00 97.56 95 ASP A O 1
ATOM 741 N N . LEU A 1 96 ? 7.241 4.253 10.423 1.00 98.12 96 LEU A N 1
ATOM 742 C CA . LEU A 1 96 ? 5.926 3.839 9.921 1.00 98.12 96 LEU A CA 1
ATOM 743 C C . LEU A 1 96 ? 5.226 2.866 10.878 1.00 98.12 96 LEU A C 1
ATOM 745 O O . LEU A 1 96 ? 4.053 3.058 11.202 1.00 98.12 96 LEU A O 1
ATOM 749 N N . GLU A 1 97 ? 5.933 1.837 11.353 1.00 97.38 97 GLU A N 1
ATOM 750 C CA . GLU A 1 97 ? 5.376 0.847 12.279 1.00 97.38 97 GLU A CA 1
ATOM 751 C C . GLU A 1 97 ? 4.959 1.493 13.608 1.00 97.38 97 GLU A C 1
ATOM 753 O O . GLU A 1 97 ? 3.875 1.207 14.121 1.00 97.38 97 GLU A O 1
ATOM 758 N N . ALA A 1 98 ? 5.783 2.390 14.154 1.00 98.38 98 ALA A N 1
ATOM 759 C CA . ALA A 1 98 ? 5.479 3.109 15.387 1.00 98.38 98 ALA A CA 1
ATOM 760 C C . ALA A 1 98 ? 4.240 4.002 15.231 1.00 98.38 98 ALA A C 1
ATOM 762 O O . ALA A 1 98 ? 3.332 3.948 16.064 1.00 98.38 98 ALA A O 1
ATOM 763 N N . LYS A 1 99 ? 4.157 4.777 14.141 1.00 98.56 99 LYS A N 1
ATOM 764 C CA . LYS A 1 99 ? 2.986 5.618 13.858 1.00 98.56 99 LYS A CA 1
ATOM 765 C C . LYS A 1 99 ? 1.721 4.779 13.708 1.00 98.56 99 LYS A C 1
ATOM 767 O O . LYS A 1 99 ? 0.706 5.104 14.322 1.00 98.56 99 LYS A O 1
ATOM 772 N N . ALA A 1 100 ? 1.789 3.692 12.944 1.00 98.38 100 ALA A N 1
ATOM 773 C CA . ALA A 1 100 ? 0.650 2.814 12.717 1.00 98.38 100 ALA A CA 1
ATOM 774 C C . ALA A 1 100 ? 0.157 2.165 14.022 1.00 98.38 100 ALA A C 1
ATOM 776 O O . ALA A 1 100 ? -1.044 2.160 14.284 1.00 98.38 100 ALA A O 1
ATOM 777 N N . LYS A 1 101 ? 1.064 1.710 14.900 1.00 98.19 101 LYS A N 1
ATOM 778 C CA . LYS A 1 101 ? 0.703 1.174 16.228 1.00 98.19 101 LYS A CA 1
ATOM 779 C C . LYS A 1 101 ? -0.035 2.197 17.089 1.00 98.19 101 LYS A C 1
ATOM 781 O O . LYS A 1 101 ? -1.049 1.850 17.690 1.00 98.19 101 LYS A O 1
ATOM 786 N N . THR A 1 102 ? 0.429 3.447 17.115 1.00 98.19 102 THR A N 1
ATOM 787 C CA . THR A 1 102 ? -0.223 4.530 17.872 1.00 98.19 102 THR A CA 1
ATOM 788 C C . THR A 1 102 ? -1.653 4.789 17.397 1.00 98.19 102 THR A C 1
ATOM 790 O O . THR A 1 102 ? -2.527 5.058 18.215 1.00 98.19 102 THR A O 1
ATOM 793 N N . ILE A 1 103 ? -1.909 4.680 16.090 1.00 98.25 103 ILE A N 1
ATOM 794 C CA . ILE A 1 103 ? -3.248 4.866 15.508 1.00 98.25 103 ILE A CA 1
ATOM 795 C C . ILE A 1 103 ? -4.150 3.665 15.813 1.00 98.25 103 ILE A C 1
ATOM 797 O O . ILE A 1 103 ? -5.309 3.828 16.190 1.00 98.25 103 ILE A O 1
ATOM 801 N N . VAL A 1 104 ? -3.617 2.450 15.665 1.00 97.38 104 VAL A N 1
ATOM 802 C CA . VAL A 1 104 ? -4.372 1.198 15.812 1.00 97.38 104 VAL A CA 1
ATOM 803 C C . VAL A 1 104 ? -4.750 0.917 17.265 1.00 97.38 104 VAL A C 1
ATOM 805 O O . VAL A 1 104 ? -5.852 0.435 17.511 1.00 97.38 104 VAL A O 1
ATOM 808 N N . ALA A 1 105 ? -3.886 1.231 18.235 1.00 96.62 105 ALA A N 1
ATOM 809 C CA . ALA A 1 105 ? -4.090 0.899 19.648 1.00 96.62 105 ALA A CA 1
ATOM 810 C C . ALA A 1 105 ? -5.458 1.334 20.233 1.00 96.62 105 ALA A C 1
ATOM 812 O O . ALA A 1 105 ? -6.155 0.482 20.797 1.00 96.62 105 ALA A O 1
ATOM 813 N N . PRO A 1 106 ? -5.905 2.601 20.095 1.00 95.62 106 PRO A N 1
ATOM 814 C CA . PRO A 1 106 ? -7.227 3.000 20.582 1.00 95.62 106 PRO A CA 1
ATOM 815 C C . PRO A 1 106 ? -8.378 2.346 19.800 1.00 95.62 106 PRO A C 1
ATOM 817 O O . PRO A 1 106 ? -9.396 1.998 20.395 1.00 95.62 106 PRO A O 1
ATOM 820 N N . ILE A 1 107 ? -8.222 2.121 18.491 1.00 96.00 107 ILE A N 1
ATOM 821 C CA . ILE A 1 107 ? -9.270 1.537 17.633 1.00 96.00 107 ILE A CA 1
ATOM 822 C C . ILE A 1 107 ? -9.459 0.044 17.935 1.00 96.00 107 ILE A C 1
ATOM 824 O O . ILE A 1 107 ? -10.589 -0.435 18.025 1.00 96.00 107 ILE A O 1
ATOM 828 N N . ALA A 1 108 ? -8.367 -0.682 18.181 1.00 93.12 108 ALA A N 1
ATOM 829 C CA . ALA A 1 108 ? -8.376 -2.103 18.529 1.00 93.12 108 ALA A CA 1
ATOM 830 C C . ALA A 1 108 ? -9.145 -2.401 19.831 1.00 93.12 108 ALA A C 1
ATOM 832 O O . ALA A 1 108 ? -9.604 -3.522 20.048 1.00 93.12 108 ALA A O 1
ATOM 833 N N . SER A 1 109 ? -9.318 -1.397 20.695 1.00 90.44 109 SER A N 1
ATOM 834 C CA . SER A 1 109 ? -10.061 -1.527 21.954 1.00 90.44 109 SER A CA 1
ATOM 835 C C . SER A 1 109 ? -11.586 -1.564 21.753 1.00 90.44 109 SER A C 1
ATOM 837 O O . SER A 1 109 ? -12.323 -1.930 22.669 1.00 90.44 109 SER A O 1
ATOM 839 N N . ILE A 1 110 ? -12.077 -1.248 20.549 1.00 89.31 110 ILE A N 1
ATOM 840 C CA . ILE A 1 110 ? -13.493 -1.320 20.168 1.00 89.31 110 ILE A CA 1
ATOM 841 C C . ILE A 1 110 ? -13.831 -2.783 19.846 1.00 89.31 110 ILE A C 1
ATOM 843 O O . ILE A 1 110 ? -13.851 -3.197 18.690 1.00 89.31 110 ILE A O 1
ATOM 847 N N . LYS A 1 111 ? -14.031 -3.602 20.884 1.00 69.56 111 LYS A N 1
ATOM 848 C CA . LYS A 1 111 ? -14.178 -5.065 20.745 1.00 69.56 111 LYS A CA 1
ATOM 849 C C . LYS A 1 111 ? -15.518 -5.537 20.168 1.00 69.56 111 LYS A C 1
ATOM 851 O O . LYS A 1 111 ? -15.627 -6.697 19.793 1.00 69.56 111 LYS A O 1
ATOM 856 N N . SER A 1 112 ? -16.544 -4.689 20.134 1.00 68.81 112 SER A N 1
ATOM 857 C CA . SER A 1 112 ? -17.926 -5.126 19.891 1.00 68.81 112 SER A CA 1
ATOM 858 C C . SER A 1 112 ? -18.417 -4.997 18.446 1.00 68.81 112 SER A C 1
ATOM 860 O O . SER A 1 112 ? -19.519 -5.461 18.165 1.00 68.81 112 SER A O 1
ATOM 862 N N . ASN A 1 113 ? -17.658 -4.381 17.528 1.00 83.88 113 ASN A N 1
ATOM 863 C CA . ASN A 1 113 ? -18.122 -4.195 16.150 1.00 83.88 113 ASN A CA 1
ATOM 864 C C . ASN A 1 113 ? -16.972 -3.952 15.151 1.00 83.88 113 ASN A C 1
ATOM 866 O O . ASN A 1 113 ? -16.370 -2.876 15.142 1.00 83.88 113 ASN A O 1
ATOM 870 N N . GLU A 1 114 ? -16.724 -4.925 14.267 1.00 91.00 114 GLU A N 1
ATOM 871 C CA . GLU A 1 114 ? -15.773 -4.829 13.146 1.00 91.00 114 GLU A CA 1
ATOM 872 C C . GLU A 1 114 ? -16.029 -3.589 12.268 1.00 91.00 114 GLU A C 1
ATOM 874 O O . GLU A 1 114 ? -15.095 -2.879 11.896 1.00 91.00 114 GLU A O 1
ATOM 879 N N . TYR A 1 115 ? -17.298 -3.261 12.000 1.00 93.00 115 TYR A N 1
ATOM 880 C CA . TYR A 1 115 ? -17.658 -2.074 11.223 1.00 93.00 115 TYR A CA 1
ATOM 881 C C . TYR A 1 115 ? -17.277 -0.784 11.946 1.00 93.00 115 TYR A C 1
ATOM 883 O O . TYR A 1 115 ? -16.784 0.145 11.312 1.00 93.00 115 TYR A O 1
ATOM 891 N N . SER A 1 116 ? -17.445 -0.721 13.271 1.00 94.12 116 SER A N 1
ATOM 892 C CA . SER A 1 116 ? -17.048 0.460 14.045 1.00 94.12 116 SER A CA 1
ATOM 893 C C . SER A 1 116 ? -15.540 0.691 13.987 1.00 94.12 116 SER A C 1
ATOM 895 O O . SER A 1 116 ? -15.113 1.841 13.913 1.00 94.12 116 SER A O 1
ATOM 897 N N . GLN A 1 117 ? -14.730 -0.373 13.978 1.00 95.88 117 GLN A N 1
ATOM 898 C CA . GLN A 1 117 ? -13.282 -0.242 13.805 1.00 95.88 117 GLN A CA 1
ATOM 899 C C . GLN A 1 117 ? -12.936 0.351 12.434 1.00 95.88 117 GLN A C 1
ATOM 901 O O . GLN A 1 117 ? -12.157 1.300 12.364 1.00 95.88 117 GLN A O 1
ATOM 906 N N . LEU A 1 118 ? -13.557 -0.148 11.359 1.00 96.38 118 LEU A N 1
ATOM 907 C CA . LEU A 1 118 ? -13.341 0.363 10.000 1.00 96.38 118 LEU A CA 1
ATOM 908 C C . LEU A 1 118 ? -13.829 1.810 9.830 1.00 96.38 118 LEU A C 1
ATOM 910 O O . LEU A 1 118 ? -13.135 2.608 9.203 1.00 96.38 118 LEU A O 1
ATOM 914 N N . ILE A 1 119 ? -14.967 2.176 10.433 1.00 95.44 119 ILE A N 1
ATOM 915 C CA . ILE A 1 119 ? -15.478 3.557 10.446 1.00 95.44 119 ILE A CA 1
ATOM 916 C C . ILE A 1 119 ? -14.508 4.481 11.191 1.00 95.44 119 ILE A C 1
ATOM 918 O O . ILE A 1 119 ? -14.181 5.549 10.684 1.00 95.44 119 ILE A O 1
ATOM 922 N N . LYS A 1 120 ? -13.984 4.075 12.356 1.00 96.88 120 LYS A N 1
ATOM 923 C CA . LYS A 1 120 ? -12.983 4.875 13.084 1.00 96.88 120 LYS A CA 1
ATOM 924 C C . LYS A 1 120 ? -11.670 5.015 12.329 1.00 96.88 120 LYS A C 1
ATOM 926 O O . LYS A 1 120 ? -11.058 6.080 12.380 1.00 96.88 120 LYS A O 1
ATOM 931 N N . LEU A 1 121 ? -11.262 3.979 11.601 1.00 97.12 121 LEU A N 1
ATOM 932 C CA . LEU A 1 121 ? -10.129 4.070 10.690 1.00 97.12 121 LEU A CA 1
ATOM 933 C C . LEU A 1 121 ? -10.405 5.110 9.599 1.00 97.12 121 LEU A C 1
ATOM 935 O O . LEU A 1 121 ? -9.599 6.011 9.410 1.00 97.12 121 LEU A O 1
ATOM 939 N N . TYR A 1 122 ? -11.557 5.025 8.930 1.00 97.19 122 TYR A N 1
ATOM 940 C CA . TYR A 1 122 ? -11.972 5.980 7.902 1.00 97.19 122 TYR A CA 1
ATOM 941 C C . TYR A 1 122 ? -11.984 7.420 8.435 1.00 97.19 122 TYR A C 1
ATOM 943 O O . TYR A 1 122 ? -11.346 8.293 7.852 1.00 97.19 122 TYR A O 1
ATOM 951 N N . GLU A 1 123 ? -12.619 7.666 9.584 1.00 97.56 123 GLU A N 1
ATOM 952 C CA . GLU A 1 123 ? -12.637 8.982 10.237 1.00 97.56 123 GLU A CA 1
ATOM 953 C C . GLU A 1 123 ? -11.221 9.495 10.536 1.00 97.56 123 GLU A C 1
ATOM 955 O O . GLU A 1 123 ? -10.934 10.674 10.328 1.00 97.56 123 GLU A O 1
ATOM 960 N N . TYR A 1 124 ? -10.314 8.626 10.998 1.00 97.88 124 TYR A N 1
ATOM 961 C CA . TYR A 1 124 ? -8.916 9.001 11.200 1.00 97.88 124 TYR A CA 1
ATOM 962 C C . TYR A 1 124 ? -8.279 9.481 9.893 1.00 97.88 124 TYR A C 1
ATOM 964 O O . TYR A 1 124 ? -7.662 10.547 9.884 1.00 97.88 124 TYR A O 1
ATOM 972 N N . MET A 1 125 ? -8.453 8.733 8.800 1.00 97.75 125 MET A N 1
ATOM 973 C CA . MET A 1 125 ? -7.889 9.082 7.492 1.00 97.75 125 MET A CA 1
ATOM 974 C C . MET A 1 125 ? -8.377 10.462 7.040 1.00 97.75 125 MET A C 1
ATOM 976 O O . MET A 1 125 ? -7.560 11.329 6.739 1.00 97.75 125 MET A O 1
ATOM 980 N N . GLN A 1 126 ? -9.692 10.689 7.089 1.00 97.62 126 GLN A N 1
ATOM 981 C CA . GLN A 1 126 ? -10.320 11.943 6.658 1.00 97.62 126 GLN A CA 1
ATOM 982 C C . GLN A 1 126 ? -9.875 13.154 7.492 1.00 97.62 126 GLN A C 1
ATOM 984 O O . GLN A 1 126 ? -9.712 14.252 6.966 1.00 97.62 126 GLN A O 1
ATOM 989 N N . ASN A 1 127 ? -9.640 12.963 8.792 1.00 98.00 127 ASN A N 1
ATOM 990 C CA . ASN A 1 127 ? -9.268 14.056 9.693 1.00 98.00 127 ASN A CA 1
ATOM 991 C C . ASN A 1 127 ? -7.766 14.382 9.694 1.00 98.00 127 ASN A C 1
ATOM 993 O O . ASN A 1 127 ? -7.385 15.471 10.122 1.00 98.00 127 ASN A O 1
ATOM 997 N N . ASN A 1 128 ? -6.905 13.449 9.273 1.00 98.19 128 ASN A N 1
ATOM 998 C CA . ASN A 1 128 ? -5.451 13.567 9.460 1.00 98.19 128 ASN A CA 1
ATOM 999 C C . ASN A 1 128 ? -4.654 13.609 8.156 1.00 98.19 128 ASN A C 1
ATOM 1001 O O . ASN A 1 128 ? -3.462 13.914 8.195 1.00 98.19 128 ASN A O 1
ATOM 1005 N N . ILE A 1 129 ? -5.276 13.301 7.019 1.00 98.56 129 ILE A N 1
ATOM 1006 C CA . ILE A 1 129 ? -4.581 13.166 5.742 1.00 98.56 129 ILE A CA 1
ATOM 1007 C C . ILE A 1 129 ? -5.235 14.092 4.728 1.00 98.56 129 ILE A C 1
ATOM 1009 O O . ILE A 1 129 ? -6.447 14.081 4.530 1.00 98.56 129 ILE A O 1
ATOM 1013 N N . LYS A 1 130 ? -4.419 14.914 4.075 1.00 98.44 130 LYS A N 1
ATOM 1014 C CA . LYS A 1 130 ? -4.858 15.804 3.002 1.00 98.44 130 LYS A CA 1
ATOM 1015 C C . LYS A 1 130 ? -4.638 15.144 1.647 1.00 98.44 130 LYS A C 1
ATOM 1017 O O . LYS A 1 130 ? -3.621 14.489 1.428 1.00 98.44 130 LYS A O 1
ATOM 1022 N N . TYR A 1 131 ? -5.564 15.383 0.724 1.00 97.56 131 TYR A N 1
ATOM 1023 C CA . TYR A 1 131 ? -5.420 14.930 -0.655 1.00 97.56 131 TYR A CA 1
ATOM 1024 C C . TYR A 1 131 ? -4.397 15.787 -1.419 1.00 97.56 131 TYR A C 1
ATOM 1026 O O . TYR A 1 131 ? -4.575 17.001 -1.573 1.00 97.56 131 TYR A O 1
ATOM 1034 N N . ASP A 1 132 ? -3.343 15.155 -1.931 1.00 97.62 132 ASP A N 1
ATOM 1035 C CA . ASP A 1 132 ? -2.247 15.786 -2.671 1.00 97.62 132 ASP A CA 1
ATOM 1036 C C . ASP A 1 132 ? -2.626 16.024 -4.139 1.00 97.62 132 ASP A C 1
ATOM 1038 O O . ASP A 1 132 ? -2.219 15.322 -5.066 1.00 97.62 132 ASP A O 1
ATOM 1042 N N . ARG A 1 133 ? -3.455 17.046 -4.363 1.00 95.00 133 ARG A N 1
ATOM 1043 C CA . ARG A 1 133 ? -3.900 17.415 -5.716 1.00 95.00 133 ARG A CA 1
ATOM 1044 C C . ARG A 1 133 ? -2.738 17.814 -6.624 1.00 95.00 133 ARG A C 1
ATOM 1046 O O . ARG A 1 133 ? -2.817 17.592 -7.829 1.00 95.00 133 ARG A O 1
ATOM 1053 N N . GLN A 1 134 ? -1.682 18.406 -6.067 1.00 95.38 134 GLN A N 1
ATOM 1054 C CA . GLN A 1 134 ? -0.530 18.827 -6.857 1.00 95.38 134 GLN A CA 1
ATOM 1055 C C . GLN A 1 134 ? 0.247 17.612 -7.361 1.00 95.38 134 GLN A C 1
ATOM 1057 O O . GLN A 1 134 ? 0.562 17.556 -8.550 1.00 95.38 134 GLN A O 1
ATOM 1062 N N . GLU A 1 135 ? 0.484 16.616 -6.506 1.00 95.50 135 GLU A N 1
ATOM 1063 C CA . GLU A 1 135 ? 1.111 15.368 -6.937 1.00 95.50 135 GLU A CA 1
ATOM 1064 C C . GLU A 1 135 ? 0.246 14.613 -7.949 1.00 95.50 135 GLU A C 1
ATOM 1066 O O . GLU A 1 135 ? 0.783 14.105 -8.929 1.00 95.50 135 GLU A O 1
ATOM 1071 N N . LEU A 1 136 ? -1.085 14.595 -7.804 1.00 92.44 136 LEU A N 1
ATOM 1072 C CA . LEU A 1 136 ? -1.971 14.004 -8.820 1.00 92.44 136 LEU A CA 1
ATOM 1073 C C . LEU A 1 136 ? -1.779 14.665 -10.204 1.00 92.44 136 LEU A C 1
ATOM 1075 O O . LEU A 1 136 ? -1.686 13.995 -11.237 1.00 92.44 136 LEU A O 1
ATOM 1079 N N . LEU A 1 137 ? -1.681 15.997 -10.243 1.00 91.38 137 LEU A N 1
ATOM 1080 C CA . LEU A 1 137 ? -1.470 16.751 -11.486 1.00 91.38 137 LEU A CA 1
ATOM 1081 C C . LEU A 1 137 ? -0.056 16.590 -12.059 1.00 91.38 137 LEU A C 1
ATOM 1083 O O . LEU A 1 137 ? 0.126 16.657 -13.277 1.00 91.38 137 LEU A O 1
ATOM 1087 N N . ASP A 1 138 ? 0.951 16.433 -11.207 1.00 92.19 138 ASP A N 1
ATOM 1088 C CA . ASP A 1 138 ? 2.341 16.277 -11.631 1.00 92.19 138 ASP A CA 1
ATOM 1089 C C . ASP A 1 138 ? 2.632 14.838 -12.090 1.00 92.19 138 ASP A C 1
ATOM 1091 O O . ASP A 1 138 ? 3.238 14.641 -13.149 1.00 92.19 138 ASP A O 1
ATOM 1095 N N . SER A 1 139 ? 2.141 13.834 -11.36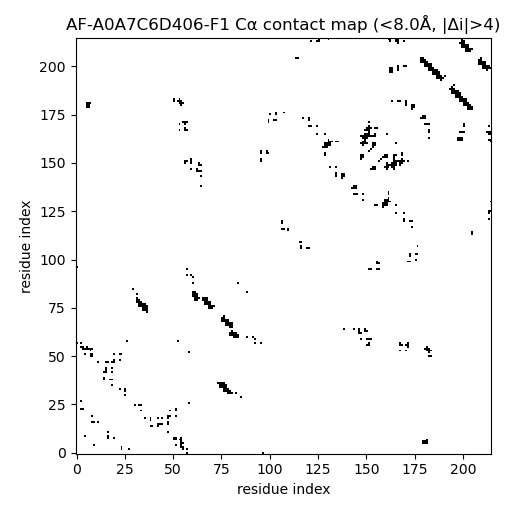1 1.00 90.25 139 SER A N 1
ATOM 1096 C CA . SER A 1 139 ? 2.274 12.408 -11.691 1.00 90.25 139 SER A CA 1
ATOM 1097 C C . SER A 1 139 ? 1.539 12.027 -12.978 1.00 90.25 139 SER A C 1
ATOM 1099 O O . SER A 1 139 ? 2.124 11.333 -13.807 1.00 90.25 139 SER A O 1
ATOM 1101 N N . SER A 1 140 ? 0.343 12.575 -13.237 1.00 86.75 140 SER A N 1
ATOM 1102 C CA . SER A 1 140 ? -0.380 12.377 -14.513 1.00 86.75 140 SER A CA 1
ATOM 1103 C C . SER A 1 140 ? 0.382 12.888 -15.744 1.00 86.75 140 SER A C 1
ATOM 1105 O O . SER A 1 140 ? 0.096 12.492 -16.870 1.00 86.75 140 SER A O 1
ATOM 1107 N N . LYS A 1 141 ? 1.396 13.739 -15.541 1.00 88.81 141 LYS A N 1
ATOM 1108 C CA . LYS A 1 141 ? 2.309 14.234 -16.586 1.00 88.81 141 LYS A CA 1
ATOM 1109 C C . LYS A 1 141 ? 3.654 13.502 -16.588 1.00 88.81 141 LYS A C 1
ATOM 1111 O O . LYS A 1 141 ? 4.594 13.974 -17.222 1.00 88.81 141 LYS A O 1
ATOM 1116 N N . GLY A 1 142 ? 3.785 12.409 -15.833 1.00 87.25 142 GLY A N 1
ATOM 1117 C CA . GLY A 1 142 ? 5.035 11.668 -15.650 1.00 87.25 142 GLY A CA 1
ATOM 1118 C C . GLY A 1 142 ? 6.095 12.417 -14.833 1.00 87.25 142 GLY A C 1
ATOM 1119 O O . GLY A 1 142 ? 7.277 12.093 -14.919 1.00 87.25 142 GLY A O 1
ATOM 1120 N N . ARG A 1 143 ? 5.704 13.440 -14.061 1.00 90.06 143 ARG A N 1
ATOM 1121 C CA . ARG A 1 143 ? 6.610 14.348 -13.334 1.00 90.06 143 ARG A CA 1
ATOM 1122 C C . ARG A 1 143 ? 6.372 14.324 -11.824 1.00 90.06 143 ARG A C 1
ATOM 1124 O O . ARG A 1 143 ? 6.459 15.373 -11.199 1.00 90.06 143 ARG A O 1
ATOM 1131 N N . SER A 1 144 ? 6.071 13.149 -11.266 1.00 92.38 144 SER A N 1
ATOM 1132 C CA . SER A 1 144 ? 5.934 12.919 -9.817 1.00 92.38 144 SER A CA 1
ATOM 1133 C C . SER A 1 144 ? 7.057 13.620 -9.040 1.00 92.38 144 SER A C 1
ATOM 1135 O O . SER A 1 144 ? 8.239 13.391 -9.315 1.00 92.38 144 SER A O 1
ATOM 1137 N N . LYS A 1 145 ? 6.691 14.508 -8.109 1.00 93.00 145 LYS A N 1
ATOM 1138 C CA . LYS A 1 145 ? 7.632 15.272 -7.264 1.00 93.00 145 LYS A CA 1
ATOM 1139 C C . LYS A 1 145 ? 7.581 14.826 -5.812 1.00 93.00 145 LYS A C 1
ATOM 1141 O O . LYS A 1 145 ? 8.548 15.029 -5.081 1.00 93.00 145 LYS A O 1
ATOM 1146 N N . ASN A 1 146 ? 6.482 14.197 -5.412 1.00 94.88 146 ASN A N 1
ATOM 1147 C CA . ASN A 1 146 ? 6.277 13.635 -4.091 1.00 94.88 146 ASN A CA 1
ATOM 1148 C C . ASN A 1 146 ? 5.916 12.137 -4.176 1.00 94.88 146 ASN A C 1
ATOM 1150 O O . ASN A 1 146 ? 4.777 11.756 -3.906 1.00 94.88 146 ASN 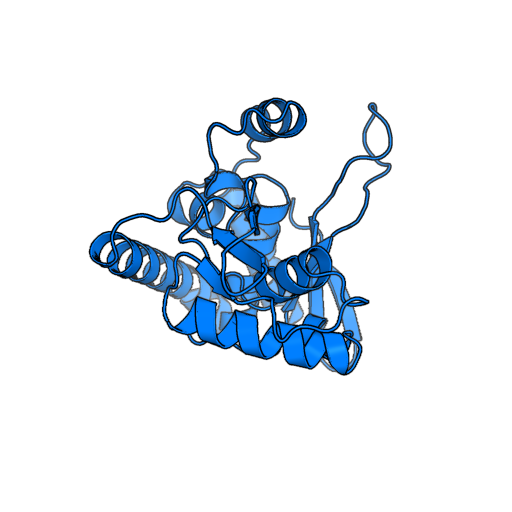A O 1
ATOM 1154 N N . PRO A 1 147 ? 6.889 11.252 -4.479 1.00 93.56 147 PRO A N 1
ATOM 1155 C CA . PRO A 1 147 ? 6.663 9.805 -4.552 1.00 93.56 147 PRO A CA 1
ATOM 1156 C C . PRO A 1 147 ? 6.015 9.183 -3.310 1.00 93.56 147 PRO A C 1
ATOM 1158 O O . PRO A 1 147 ? 5.350 8.153 -3.402 1.00 93.56 147 PRO A O 1
ATOM 1161 N N . ASN A 1 148 ? 6.212 9.789 -2.134 1.00 96.31 148 ASN A N 1
ATOM 1162 C CA . ASN A 1 148 ? 5.644 9.284 -0.888 1.00 96.31 148 ASN A CA 1
ATOM 1163 C C . ASN A 1 148 ? 4.121 9.428 -0.830 1.00 96.31 14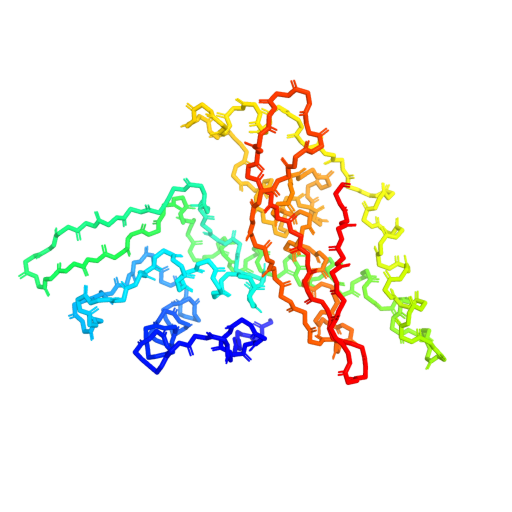8 ASN A C 1
ATOM 1165 O O . ASN A 1 148 ? 3.481 8.624 -0.157 1.00 96.31 148 ASN A O 1
ATOM 1169 N N . SER A 1 149 ? 3.528 10.371 -1.571 1.00 97.69 149 SER A N 1
ATOM 1170 C CA . SER A 1 149 ? 2.068 10.509 -1.665 1.00 97.69 149 SER A CA 1
ATOM 1171 C C . SER A 1 149 ? 1.380 9.284 -2.274 1.00 97.69 149 SER A C 1
ATOM 1173 O O . SER A 1 149 ? 0.175 9.128 -2.099 1.00 97.69 149 SER A O 1
ATOM 1175 N N . HIS A 1 150 ? 2.137 8.391 -2.917 1.00 96.69 150 HIS A N 1
ATOM 1176 C CA . HIS A 1 150 ? 1.667 7.130 -3.496 1.00 96.69 150 HIS A CA 1
ATOM 1177 C C . HIS A 1 150 ? 1.836 5.915 -2.563 1.00 96.69 150 HIS A C 1
ATOM 1179 O O . HIS A 1 150 ? 1.790 4.756 -2.985 1.00 96.69 150 HIS A O 1
ATOM 1185 N N . ASN A 1 151 ? 2.125 6.130 -1.275 1.00 97.31 151 ASN A N 1
ATOM 1186 C CA . ASN A 1 151 ? 2.338 5.035 -0.332 1.00 97.31 151 ASN A CA 1
ATOM 1187 C C . ASN A 1 151 ? 1.880 5.373 1.102 1.00 97.31 151 ASN A C 1
ATOM 1189 O O . ASN A 1 151 ? 1.500 6.502 1.413 1.00 97.31 151 ASN A O 1
ATOM 1193 N N . ALA A 1 152 ? 1.906 4.372 1.991 1.00 98.06 152 ALA A N 1
ATOM 1194 C CA . ALA A 1 152 ? 1.430 4.530 3.365 1.00 98.06 152 ALA A CA 1
ATOM 1195 C C . ALA A 1 152 ? 2.259 5.532 4.192 1.00 98.06 152 ALA A C 1
ATOM 1197 O O . ALA A 1 152 ? 1.752 6.079 5.169 1.00 98.06 152 ALA A O 1
ATOM 1198 N N . TYR A 1 153 ? 3.517 5.790 3.819 1.00 98.25 153 TYR A N 1
ATOM 1199 C CA . TYR A 1 153 ? 4.375 6.749 4.509 1.00 98.25 153 TYR A CA 1
ATOM 1200 C C . TYR A 1 153 ? 3.915 8.189 4.259 1.00 98.25 153 TYR A C 1
ATOM 1202 O O . TYR A 1 153 ? 3.763 8.943 5.218 1.00 98.25 153 TYR A O 1
ATOM 1210 N N . GLY A 1 154 ? 3.621 8.573 3.009 1.00 98.25 154 GLY A N 1
ATOM 1211 C CA . GLY A 1 154 ? 3.078 9.910 2.726 1.00 98.25 154 GLY A CA 1
ATOM 1212 C C . GLY A 1 154 ? 1.768 10.161 3.468 1.00 98.25 154 GLY A C 1
ATOM 1213 O O . GLY A 1 154 ? 1.610 11.178 4.140 1.00 98.25 154 GLY A O 1
ATOM 1214 N N . ALA A 1 155 ? 0.880 9.171 3.457 1.00 98.50 155 ALA A N 1
ATOM 1215 C CA . ALA A 1 155 ? -0.383 9.236 4.177 1.00 98.50 155 ALA A CA 1
ATOM 1216 C C . ALA A 1 155 ? -0.201 9.348 5.706 1.00 98.50 155 ALA A C 1
ATOM 1218 O O . ALA A 1 155 ? -0.677 10.304 6.310 1.00 98.50 155 ALA A O 1
ATOM 1219 N N . LEU A 1 156 ? 0.497 8.405 6.351 1.00 98.62 156 LEU A N 1
ATOM 1220 C CA . LEU A 1 156 ? 0.526 8.313 7.820 1.00 98.62 156 LEU A CA 1
ATOM 1221 C C . LEU A 1 156 ? 1.566 9.216 8.488 1.00 98.62 156 LEU A C 1
ATOM 1223 O O . LEU A 1 156 ? 1.349 9.653 9.619 1.00 98.62 156 LEU A O 1
ATOM 1227 N N . ILE A 1 157 ? 2.700 9.461 7.831 1.00 98.50 157 ILE A N 1
ATOM 1228 C CA . ILE A 1 157 ? 3.798 10.261 8.385 1.00 98.50 157 ILE A CA 1
ATOM 1229 C C . ILE A 1 157 ? 3.708 11.702 7.895 1.00 98.50 157 ILE A C 1
ATOM 1231 O O . ILE A 1 157 ? 3.741 12.616 8.717 1.00 98.50 157 ILE A O 1
ATOM 1235 N N . ASN A 1 158 ? 3.545 11.912 6.586 1.00 98.38 158 ASN A N 1
ATOM 1236 C CA . ASN A 1 158 ? 3.521 13.266 6.025 1.00 98.38 158 ASN A CA 1
ATOM 1237 C C . ASN A 1 158 ? 2.127 13.916 6.093 1.00 98.38 158 ASN A C 1
ATOM 1239 O O . ASN A 1 158 ? 2.024 15.130 5.929 1.00 98.38 158 ASN A O 1
ATOM 1243 N N . GLY A 1 159 ? 1.060 13.136 6.318 1.00 98.38 159 GLY A N 1
ATOM 1244 C CA . GLY A 1 159 ? -0.320 13.636 6.320 1.00 98.38 159 GLY A CA 1
ATOM 1245 C C . GLY A 1 159 ? -0.785 14.129 4.946 1.00 98.38 159 GLY A C 1
ATOM 1246 O O . GLY A 1 159 ? -1.669 14.983 4.865 1.00 98.38 159 GLY A O 1
ATOM 1247 N N . LEU A 1 160 ? -0.165 13.643 3.868 1.00 98.56 160 LEU A N 1
ATOM 1248 C CA . LEU A 1 160 ? -0.387 14.109 2.501 1.00 98.56 160 LEU A CA 1
ATOM 1249 C C . LEU A 1 160 ? -0.230 12.937 1.523 1.00 98.56 160 LEU A C 1
ATOM 1251 O O . LEU A 1 160 ? 0.833 12.317 1.471 1.00 98.56 160 LEU A O 1
ATOM 1255 N N . ALA A 1 161 ? -1.288 12.617 0.777 1.00 98.25 161 ALA A N 1
ATOM 1256 C CA . ALA A 1 161 ? -1.301 11.478 -0.141 1.00 98.25 161 ALA A CA 1
ATOM 1257 C C . ALA A 1 161 ? -2.304 11.639 -1.292 1.00 98.25 161 ALA A C 1
ATOM 1259 O O . ALA A 1 161 ? -3.216 12.456 -1.224 1.00 98.25 161 ALA A O 1
ATOM 1260 N N . VAL A 1 162 ? -2.153 10.833 -2.341 1.00 97.00 162 VAL A N 1
ATOM 1261 C CA . VAL A 1 162 ? -3.177 10.601 -3.376 1.00 97.00 162 VAL A CA 1
ATOM 1262 C C . VAL A 1 162 ? -3.865 9.244 -3.148 1.00 97.00 162 VAL A C 1
ATOM 1264 O O . VAL A 1 162 ? -3.598 8.572 -2.149 1.00 97.00 162 VAL A O 1
ATOM 1267 N N . CYS A 1 163 ? -4.761 8.834 -4.050 1.00 96.50 163 CYS A N 1
AT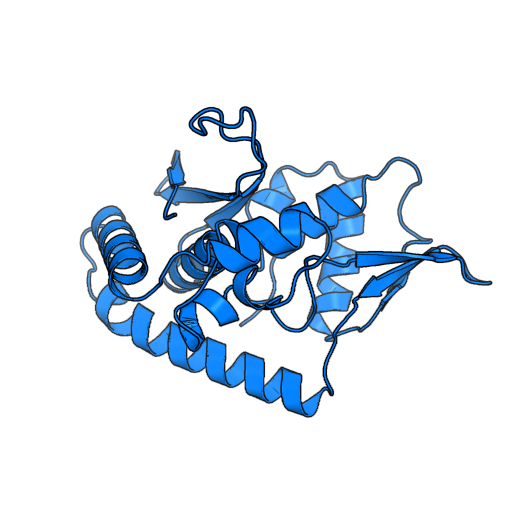OM 1268 C CA . CYS A 1 163 ? -5.652 7.686 -3.861 1.00 96.50 163 CYS A CA 1
ATOM 1269 C C . CYS A 1 163 ? -4.964 6.368 -3.445 1.00 96.50 163 CYS A C 1
ATOM 1271 O O . CYS A 1 163 ? -5.423 5.696 -2.517 1.00 96.50 163 CYS A O 1
ATOM 1273 N N . ASP A 1 164 ? -3.833 6.002 -4.048 1.00 96.44 164 ASP A N 1
ATOM 1274 C CA . ASP A 1 164 ? -3.073 4.788 -3.714 1.00 96.44 164 ASP A CA 1
ATOM 1275 C C . ASP A 1 164 ? -2.263 4.917 -2.414 1.00 96.44 164 ASP A C 1
ATOM 1277 O O . ASP A 1 164 ? -2.078 3.921 -1.707 1.00 96.44 164 ASP A O 1
ATOM 1281 N N . GLY A 1 165 ? -1.845 6.125 -2.029 1.00 98.12 165 GLY A N 1
ATOM 1282 C CA . GLY A 1 165 ? -1.263 6.399 -0.712 1.00 98.12 165 GLY A CA 1
ATOM 1283 C C . GLY A 1 165 ? -2.285 6.290 0.420 1.00 98.12 165 GLY A C 1
ATOM 1284 O O . GLY A 1 165 ? -2.029 5.601 1.412 1.00 98.12 165 GLY A O 1
ATOM 1285 N N . PHE A 1 166 ? -3.472 6.880 0.239 1.00 98.44 166 PHE A N 1
ATOM 1286 C CA . PHE A 1 166 ? -4.621 6.715 1.140 1.00 98.44 166 PHE A CA 1
ATOM 1287 C C . PHE A 1 166 ? -4.994 5.238 1.290 1.00 98.44 166 PHE A C 1
ATOM 1289 O O . PHE A 1 166 ? -5.047 4.715 2.406 1.00 98.44 166 PHE A O 1
ATOM 1296 N N . SER A 1 167 ? -5.159 4.539 0.167 1.00 98.19 167 SER A N 1
ATOM 1297 C CA . SER A 1 167 ? -5.526 3.122 0.159 1.00 98.19 167 SER A CA 1
ATOM 1298 C C . SER A 1 167 ? -4.437 2.234 0.773 1.00 98.19 167 SER A C 1
ATOM 1300 O O . SER A 1 167 ? -4.748 1.275 1.483 1.00 98.19 167 SER A O 1
ATOM 1302 N N . SER A 1 168 ? -3.154 2.562 0.565 1.00 98.31 168 SER A N 1
ATOM 1303 C CA . SER A 1 168 ? -2.017 1.897 1.225 1.00 98.31 168 SER A CA 1
ATOM 1304 C C . SER A 1 168 ? -2.104 2.033 2.741 1.00 98.31 168 SER A C 1
ATOM 1306 O O . SER A 1 168 ? -2.014 1.040 3.461 1.00 98.31 168 SER A O 1
ATOM 1308 N N . ALA A 1 169 ? -2.305 3.249 3.240 1.00 98.50 169 ALA A N 1
ATOM 1309 C CA . ALA A 1 169 ? -2.382 3.511 4.670 1.00 98.50 169 ALA A CA 1
ATOM 1310 C C . ALA A 1 169 ? -3.606 2.863 5.330 1.00 98.50 169 ALA A C 1
ATOM 1312 O O . ALA A 1 169 ? -3.456 2.227 6.374 1.00 98.50 169 ALA A O 1
ATOM 1313 N N . PHE A 1 170 ? -4.787 2.937 4.709 1.00 98.62 170 PHE A N 1
ATOM 1314 C CA . PHE A 1 170 ? -5.978 2.257 5.222 1.00 98.62 170 PHE A CA 1
ATOM 1315 C C . PHE A 1 170 ? -5.789 0.741 5.257 1.00 98.62 170 PHE A C 1
ATOM 1317 O O . PHE A 1 170 ? -6.055 0.125 6.288 1.00 98.62 170 PHE A O 1
ATOM 1324 N N . SER A 1 171 ? -5.279 0.143 4.171 1.00 98.38 171 SER A N 1
ATOM 1325 C CA . SER A 1 171 ? -4.975 -1.290 4.139 1.00 98.38 171 SER A CA 1
ATOM 1326 C C . SER A 1 171 ? -4.023 -1.648 5.272 1.00 98.38 171 SER A C 1
ATOM 1328 O O . SER A 1 171 ? -4.353 -2.501 6.086 1.00 98.38 171 SER A O 1
ATOM 1330 N N . LEU A 1 172 ? -2.906 -0.932 5.422 1.00 98.50 172 LEU A N 1
ATOM 1331 C CA . LEU A 1 172 ? -1.932 -1.200 6.477 1.00 98.50 172 LEU A CA 1
ATOM 1332 C C . LEU A 1 172 ? -2.568 -1.207 7.877 1.00 98.50 172 LEU A C 1
ATOM 1334 O O . LEU A 1 172 ? -2.404 -2.166 8.633 1.00 98.50 172 LEU A O 1
ATOM 1338 N N . LEU A 1 173 ? -3.320 -0.160 8.211 1.00 98.44 173 LEU A N 1
ATOM 1339 C CA . LEU A 1 173 ? -3.968 -0.031 9.515 1.00 98.44 173 LEU A CA 1
ATOM 1340 C C . LEU A 1 173 ? -5.053 -1.105 9.729 1.00 98.44 173 LEU A C 1
ATOM 1342 O O . LEU A 1 173 ? -5.129 -1.689 10.810 1.00 98.44 173 LEU A O 1
ATOM 1346 N N . ALA A 1 174 ? -5.849 -1.424 8.705 1.00 97.75 174 ALA A N 1
ATOM 1347 C CA . ALA A 1 174 ? -6.870 -2.471 8.772 1.00 97.75 174 ALA A CA 1
ATOM 1348 C C . ALA A 1 174 ? -6.235 -3.860 8.951 1.00 97.75 174 ALA A C 1
ATOM 1350 O O . ALA A 1 174 ? -6.688 -4.660 9.768 1.00 97.75 174 ALA A O 1
ATOM 1351 N N . GLN A 1 175 ? -5.134 -4.135 8.250 1.00 97.81 175 GLN A N 1
ATOM 1352 C CA . GLN A 1 175 ? -4.380 -5.376 8.404 1.00 97.81 175 GLN A CA 1
ATOM 1353 C C . GLN A 1 175 ? -3.809 -5.531 9.821 1.00 97.81 175 GLN A C 1
ATOM 1355 O O . GLN A 1 175 ? -3.816 -6.636 10.362 1.00 97.81 175 GLN A O 1
ATOM 1360 N N . MET A 1 176 ? -3.366 -4.435 10.446 1.00 96.88 176 MET A N 1
ATOM 1361 C CA . MET A 1 176 ? -2.902 -4.424 11.840 1.00 96.88 176 MET A CA 1
ATOM 1362 C C . MET A 1 176 ? -4.029 -4.616 12.865 1.00 96.88 176 MET A C 1
ATOM 1364 O O . MET A 1 176 ? -3.765 -5.101 13.962 1.00 96.88 176 MET A O 1
ATOM 1368 N N . LEU A 1 177 ? -5.272 -4.282 12.508 1.00 95.62 177 LEU A N 1
ATOM 1369 C CA . LEU A 1 177 ? -6.473 -4.600 13.290 1.00 95.62 177 LEU A CA 1
ATOM 1370 C C . LEU A 1 177 ? -6.951 -6.051 13.101 1.00 95.62 177 LEU A C 1
ATOM 1372 O O . LEU A 1 177 ? -7.865 -6.483 13.795 1.00 95.62 177 LEU A O 1
ATOM 1376 N N . GLY A 1 178 ? -6.327 -6.810 12.195 1.00 94.94 178 GLY A N 1
ATOM 1377 C CA . GLY A 1 178 ? -6.656 -8.212 11.928 1.00 94.94 178 GLY A CA 1
ATOM 1378 C C . GLY A 1 178 ? -7.529 -8.442 10.693 1.00 94.94 178 GLY A C 1
ATOM 1379 O O . GLY A 1 178 ? -7.831 -9.593 10.382 1.00 94.94 178 GLY A O 1
ATOM 1380 N N . PHE A 1 179 ? -7.892 -7.396 9.947 1.00 96.12 179 PHE A N 1
ATOM 1381 C CA . PHE A 1 179 ? -8.676 -7.551 8.723 1.00 96.12 179 PHE A CA 1
ATOM 1382 C C . PHE A 1 179 ? -7.831 -8.102 7.566 1.00 96.12 179 PHE A C 1
ATOM 1384 O O . PHE A 1 179 ? -6.670 -7.729 7.351 1.00 96.12 179 PHE A O 1
ATOM 1391 N N . GLU A 1 180 ? -8.439 -8.955 6.743 1.00 96.88 180 GLU A N 1
ATOM 1392 C CA . GLU A 1 180 ? -7.919 -9.212 5.402 1.00 96.88 180 GLU A CA 1
ATOM 1393 C C . GLU A 1 180 ? -8.297 -8.009 4.524 1.00 96.88 180 GLU A C 1
ATOM 1395 O O . GLU A 1 180 ? -9.473 -7.780 4.244 1.00 96.88 180 GLU A O 1
ATOM 1400 N N . CYS A 1 181 ? -7.305 -7.218 4.122 1.00 97.75 181 CYS A N 1
ATOM 1401 C CA . CYS A 1 181 ? -7.494 -6.015 3.317 1.00 97.75 181 CYS A CA 1
ATOM 1402 C C . CYS A 1 181 ? -6.418 -5.950 2.229 1.00 97.75 181 CYS A C 1
ATOM 1404 O O . CYS A 1 181 ? -5.266 -6.299 2.492 1.00 97.75 181 CYS A O 1
ATOM 1406 N N . THR A 1 182 ? -6.790 -5.526 1.024 1.00 97.75 182 THR A N 1
ATOM 1407 C CA . THR A 1 182 ? -5.874 -5.268 -0.097 1.00 97.75 182 THR A CA 1
ATOM 1408 C C . THR A 1 182 ? -6.274 -3.986 -0.812 1.00 97.75 182 THR A C 1
ATOM 1410 O O . THR A 1 182 ? -7.397 -3.498 -0.669 1.00 97.75 182 THR A O 1
ATOM 1413 N N . LEU A 1 183 ? -5.361 -3.445 -1.609 1.00 96.88 183 LEU A N 1
ATOM 1414 C CA . LEU A 1 183 ? -5.679 -2.407 -2.579 1.00 96.88 183 LEU A CA 1
ATOM 1415 C C . LEU A 1 183 ? -6.315 -3.043 -3.818 1.00 96.88 183 LEU A C 1
ATOM 1417 O O . LEU A 1 183 ? -5.988 -4.172 -4.195 1.00 96.88 183 LEU A O 1
ATOM 1421 N N . ALA A 1 184 ? -7.201 -2.287 -4.448 1.00 94.19 184 ALA A N 1
ATOM 1422 C CA . ALA A 1 184 ? -7.716 -2.518 -5.783 1.00 94.19 184 ALA A CA 1
ATOM 1423 C C . ALA A 1 184 ? -7.419 -1.284 -6.636 1.00 94.19 184 ALA A C 1
ATOM 1425 O O . ALA A 1 184 ? -7.448 -0.161 -6.134 1.00 94.19 184 ALA A O 1
ATOM 1426 N N . ILE A 1 185 ? -7.118 -1.512 -7.912 1.00 91.38 185 ILE A N 1
ATOM 1427 C CA . ILE A 1 185 ? -6.830 -0.469 -8.896 1.00 91.38 185 ILE A CA 1
ATOM 1428 C C . ILE A 1 185 ? -7.836 -0.621 -10.032 1.00 91.38 185 ILE A C 1
ATOM 1430 O O . ILE A 1 185 ? -8.160 -1.737 -10.447 1.00 91.38 185 ILE A O 1
ATOM 1434 N N . GLY A 1 186 ? -8.337 0.498 -10.528 1.00 89.94 186 GLY A N 1
ATOM 1435 C CA . GLY A 1 186 ? -9.267 0.545 -11.644 1.00 89.94 186 GLY A CA 1
ATOM 1436 C C . GLY A 1 186 ? -9.437 1.971 -12.130 1.00 89.94 186 GLY A C 1
ATOM 1437 O O . GLY A 1 186 ? -8.493 2.753 -12.100 1.00 89.94 186 GLY A O 1
ATOM 1438 N N . HIS A 1 187 ? -10.646 2.310 -12.567 1.00 87.75 187 HIS A N 1
ATOM 1439 C CA . HIS A 1 187 ? -10.947 3.633 -13.092 1.00 87.75 187 HIS A CA 1
ATOM 1440 C C . HIS A 1 187 ? -12.164 4.242 -12.399 1.00 87.75 187 HIS A C 1
ATOM 1442 O O . HIS A 1 187 ? -13.159 3.553 -12.170 1.00 87.75 187 HIS A O 1
ATOM 1448 N N . SER A 1 188 ? -12.098 5.539 -12.110 1.00 81.88 188 SER A N 1
ATOM 1449 C CA . SER A 1 188 ? -13.221 6.337 -11.625 1.00 81.88 188 SER A CA 1
ATOM 1450 C C . SER A 1 188 ? -13.825 7.156 -12.762 1.00 81.88 188 SER A C 1
ATOM 1452 O O . SER A 1 188 ? -13.114 7.861 -13.479 1.00 81.88 188 SER A O 1
ATOM 1454 N N . THR A 1 189 ? -15.149 7.091 -12.909 1.00 78.38 189 THR A N 1
ATOM 1455 C CA . THR A 1 189 ? -15.924 7.871 -13.891 1.00 78.38 189 THR A CA 1
ATOM 1456 C C . THR A 1 189 ? -16.507 9.158 -13.305 1.00 78.38 189 THR A C 1
ATOM 1458 O O . THR A 1 189 ? -17.205 9.885 -14.003 1.00 78.38 189 THR A O 1
ATOM 1461 N N . HIS A 1 190 ? -16.253 9.445 -12.025 1.00 66.06 190 HIS A N 1
ATOM 1462 C CA . HIS A 1 190 ? -16.809 10.607 -11.324 1.00 66.06 190 HIS A CA 1
ATOM 1463 C C . HIS A 1 190 ? -16.058 11.918 -11.593 1.00 66.06 190 HIS A C 1
ATOM 1465 O O . HIS A 1 190 ? -16.466 12.969 -11.098 1.00 66.06 190 HIS A O 1
ATOM 1471 N N . SER A 1 191 ? -14.970 11.888 -12.365 1.00 62.62 191 SER A N 1
ATOM 1472 C CA . SER A 1 191 ? -14.221 13.096 -12.688 1.00 62.62 191 SER A CA 1
ATOM 1473 C C . SER A 1 191 ? -14.842 13.829 -13.882 1.00 62.62 191 SER A C 1
ATOM 1475 O O . SER A 1 191 ? -15.192 13.226 -14.897 1.00 62.62 191 SER A O 1
ATOM 1477 N N . SER A 1 192 ? -14.907 15.159 -13.802 1.00 54.06 192 SER A N 1
ATOM 1478 C CA . SER A 1 192 ? -15.258 16.033 -14.931 1.00 54.06 192 SER A CA 1
ATOM 1479 C C . SER A 1 192 ? -14.255 15.958 -16.096 1.00 54.06 192 SER A C 1
ATOM 1481 O O . SER A 1 192 ? -14.509 16.523 -17.156 1.00 54.06 192 SER A O 1
ATOM 1483 N N . ALA A 1 193 ? -13.137 15.248 -15.913 1.00 56.25 193 ALA A N 1
ATOM 1484 C CA . ALA A 1 193 ? -12.088 15.012 -16.900 1.00 56.25 193 ALA A CA 1
ATOM 1485 C C . ALA A 1 193 ? -12.162 13.614 -17.558 1.00 56.25 193 ALA A C 1
ATOM 1487 O O . ALA A 1 193 ? -11.269 13.260 -18.326 1.00 56.25 193 ALA A O 1
ATOM 1488 N N . GLY A 1 194 ? -13.207 12.819 -17.284 1.00 63.41 194 GLY A N 1
ATOM 1489 C CA . GLY A 1 194 ? -13.379 11.466 -17.826 1.00 63.41 194 GLY A CA 1
ATOM 1490 C C . GLY A 1 194 ? -12.902 10.352 -16.884 1.00 63.41 194 GLY A C 1
ATOM 1491 O O . GLY A 1 194 ? -12.866 10.521 -15.666 1.00 63.41 194 GLY A O 1
ATOM 1492 N N . SER A 1 195 ? -12.584 9.187 -17.455 1.00 74.31 195 SER A N 1
ATOM 1493 C CA . SER A 1 195 ? -12.112 7.998 -16.731 1.00 74.31 195 SER A CA 1
ATOM 1494 C C . SER A 1 195 ? -10.677 8.201 -16.229 1.00 74.31 195 SER A C 1
ATOM 1496 O O . SER A 1 195 ? -9.761 8.299 -17.042 1.00 74.31 195 SER A O 1
ATOM 1498 N N . VAL A 1 196 ? -10.474 8.250 -14.910 1.00 81.00 196 VAL A N 1
ATOM 1499 C CA . VAL A 1 196 ? -9.155 8.461 -14.275 1.00 81.00 196 VAL A CA 1
ATOM 1500 C C . VAL A 1 196 ? -8.743 7.212 -13.505 1.00 81.00 196 VAL A C 1
ATOM 1502 O O . VAL A 1 196 ? -9.595 6.591 -12.870 1.00 81.00 196 VAL A O 1
ATOM 1505 N N . GLU A 1 197 ? -7.460 6.841 -13.551 1.00 87.69 197 GLU A N 1
ATOM 1506 C CA . GLU A 1 197 ? -6.932 5.756 -12.716 1.00 87.69 197 GLU A CA 1
ATOM 1507 C C . GLU A 1 197 ? -7.215 6.029 -11.237 1.00 87.69 197 GLU A C 1
ATOM 1509 O O . GLU A 1 197 ? -6.999 7.133 -10.733 1.00 87.69 197 GLU A O 1
ATOM 1514 N N . HIS A 1 198 ? -7.719 5.017 -10.541 1.00 93.44 198 HIS A N 1
ATOM 1515 C CA . HIS A 1 198 ? -8.133 5.140 -9.153 1.00 93.44 198 HIS A CA 1
ATOM 1516 C C . HIS A 1 198 ? -7.732 3.922 -8.341 1.00 93.44 198 HIS A C 1
ATOM 1518 O O . HIS A 1 198 ? -7.722 2.799 -8.851 1.00 93.44 198 HIS A O 1
ATOM 1524 N N . ALA A 1 199 ? -7.449 4.153 -7.064 1.00 94.94 199 ALA A N 1
ATOM 1525 C CA . ALA A 1 199 ? -7.136 3.115 -6.102 1.00 94.94 199 ALA A CA 1
ATOM 1526 C C . ALA A 1 199 ? -8.047 3.237 -4.881 1.00 94.94 199 ALA A C 1
ATOM 1528 O O . ALA A 1 199 ? -8.253 4.330 -4.357 1.00 94.94 199 ALA A O 1
ATOM 1529 N N . TRP A 1 200 ? -8.566 2.096 -4.440 1.00 97.19 200 TRP A N 1
ATOM 1530 C CA . TRP A 1 200 ? -9.399 1.952 -3.247 1.00 97.19 200 TRP A CA 1
ATOM 1531 C C . TRP A 1 200 ? -9.062 0.624 -2.553 1.00 97.19 200 TRP A C 1
ATOM 1533 O O . TRP A 1 200 ? -8.134 -0.087 -2.951 1.00 97.19 200 TRP A O 1
ATOM 1543 N N . ASN A 1 201 ? -9.805 0.248 -1.514 1.00 98.12 201 ASN A N 1
ATOM 1544 C CA . ASN A 1 201 ? -9.569 -0.981 -0.762 1.00 98.12 201 ASN A CA 1
ATOM 1545 C C . ASN A 1 201 ? -10.657 -2.038 -0.961 1.00 98.12 201 ASN A C 1
ATOM 1547 O O . ASN A 1 201 ? -11.842 -1.735 -1.072 1.00 98.12 201 ASN A O 1
ATOM 1551 N N . ILE A 1 202 ? -10.252 -3.306 -0.918 1.00 97.88 202 ILE A N 1
ATOM 1552 C CA . ILE A 1 202 ? -11.152 -4.437 -0.688 1.00 97.88 202 ILE A CA 1
ATOM 1553 C C . ILE A 1 202 ? -10.854 -4.973 0.707 1.00 97.88 202 ILE A C 1
ATOM 1555 O O . ILE A 1 202 ? -9.749 -5.454 0.955 1.00 97.88 202 ILE A O 1
ATOM 1559 N N . VAL A 1 203 ? -11.843 -4.912 1.596 1.00 97.75 203 VAL A N 1
ATOM 1560 C CA . VAL A 1 203 ? -11.755 -5.421 2.971 1.00 97.75 203 VAL A CA 1
ATOM 1561 C C . VAL A 1 203 ? -12.739 -6.562 3.174 1.00 97.75 203 VAL A C 1
ATOM 1563 O O . VAL A 1 203 ? -13.887 -6.498 2.732 1.00 97.75 203 VAL A O 1
ATOM 1566 N N . LYS A 1 204 ? -12.299 -7.627 3.837 1.00 96.62 204 LYS A N 1
ATOM 1567 C CA . LYS A 1 204 ? -13.160 -8.745 4.213 1.00 96.62 204 LYS A CA 1
ATOM 1568 C C . LYS A 1 204 ? -13.649 -8.571 5.648 1.00 96.62 204 LYS A C 1
ATOM 1570 O O . LYS A 1 204 ? -12.839 -8.407 6.555 1.00 96.62 204 LYS A O 1
ATOM 1575 N N . VAL A 1 205 ? -14.965 -8.645 5.831 1.00 94.56 205 VAL A N 1
ATOM 1576 C CA . VAL A 1 205 ? -15.649 -8.597 7.132 1.00 94.56 205 VAL A CA 1
ATOM 1577 C C . VAL A 1 205 ? -16.550 -9.827 7.220 1.00 94.56 205 VAL A C 1
ATOM 1579 O O . VAL A 1 205 ? -17.430 -10.032 6.374 1.00 94.56 205 VAL A O 1
ATOM 1582 N N . GLY A 1 206 ? -16.273 -10.712 8.179 1.00 90.06 206 GLY A N 1
ATOM 1583 C CA . GLY A 1 206 ? -16.816 -12.072 8.184 1.00 90.06 206 GLY A CA 1
ATOM 1584 C C . GLY A 1 206 ? -16.555 -12.806 6.858 1.00 90.06 206 GLY A C 1
ATOM 1585 O O . GLY A 1 206 ? -15.413 -12.986 6.437 1.00 90.06 206 GLY A O 1
ATOM 1586 N N . ASN A 1 207 ? -17.626 -13.208 6.167 1.00 91.62 207 ASN A N 1
ATOM 1587 C CA . ASN A 1 207 ? -17.556 -13.942 4.893 1.00 91.62 207 ASN A CA 1
ATOM 1588 C C . ASN A 1 207 ? -17.779 -13.066 3.649 1.00 91.62 207 ASN A C 1
ATOM 1590 O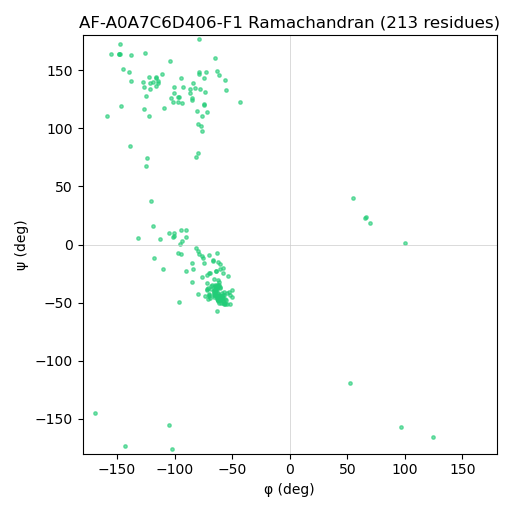 O . ASN A 1 207 ? -17.904 -13.597 2.545 1.00 91.62 207 ASN A O 1
ATOM 1594 N N . LYS A 1 208 ? -17.865 -11.740 3.803 1.00 95.00 208 LYS A N 1
ATOM 1595 C CA . LYS A 1 208 ? -18.166 -10.810 2.707 1.00 95.00 208 LYS A CA 1
ATOM 1596 C C . LYS A 1 208 ? -16.993 -9.872 2.450 1.00 95.00 208 LYS A C 1
ATOM 1598 O O . LYS A 1 208 ? -16.319 -9.446 3.383 1.00 95.00 208 LYS A O 1
ATOM 1603 N N . CYS A 1 209 ? -16.775 -9.542 1.180 1.00 96.06 209 CYS A N 1
ATOM 1604 C CA . CYS A 1 209 ? -15.818 -8.521 0.765 1.00 96.06 209 CYS A CA 1
ATOM 1605 C C . CYS A 1 209 ? -16.556 -7.218 0.458 1.00 96.06 209 CYS A C 1
ATOM 1607 O O . CYS A 1 209 ? -17.575 -7.231 -0.231 1.00 96.06 209 CYS A O 1
ATOM 1609 N N . TYR A 1 210 ? -16.007 -6.109 0.936 1.00 96.50 210 TYR A N 1
ATOM 1610 C CA . TYR A 1 210 ? -16.534 -4.765 0.756 1.00 96.50 210 TYR A CA 1
ATOM 1611 C C . TYR A 1 210 ? -15.518 -3.916 0.008 1.00 96.50 210 TYR A C 1
ATOM 1613 O O . TYR A 1 210 ? -14.318 -4.000 0.270 1.00 96.50 210 TYR A O 1
ATOM 1621 N N . HIS A 1 211 ? -16.016 -3.093 -0.910 1.00 96.06 211 HIS A N 1
ATOM 1622 C CA . HIS A 1 211 ? -15.237 -2.032 -1.530 1.00 96.06 211 HIS A CA 1
ATOM 1623 C C . HIS A 1 211 ? -15.296 -0.807 -0.616 1.00 96.06 211 HIS A C 1
ATOM 1625 O O . HIS A 1 211 ? -16.384 -0.352 -0.272 1.00 96.06 211 HIS A O 1
ATOM 1631 N N . MET A 1 212 ? -14.133 -0.307 -0.214 1.00 95.25 212 MET A N 1
ATOM 1632 C CA . MET A 1 212 ? -13.980 0.855 0.654 1.00 95.25 212 MET A CA 1
ATOM 1633 C C . MET A 1 212 ? -13.130 1.886 -0.073 1.00 95.25 212 MET A C 1
ATOM 1635 O O . MET A 1 212 ? -11.938 1.665 -0.279 1.00 95.25 212 MET A O 1
ATOM 1639 N N . ASP A 1 213 ? -13.750 2.992 -0.464 1.00 95.06 213 ASP A N 1
ATOM 1640 C CA . ASP A 1 213 ? -13.043 4.167 -0.956 1.00 95.06 213 ASP A CA 1
ATOM 1641 C C . ASP A 1 213 ? -12.890 5.159 0.198 1.00 95.06 213 ASP A C 1
ATOM 1643 O O . ASP A 1 213 ? -13.867 5.515 0.856 1.00 95.06 213 ASP A O 1
ATOM 1647 N N . VAL A 1 214 ? -11.647 5.527 0.493 1.00 93.88 214 VAL A N 1
ATOM 1648 C CA . VAL A 1 214 ? -11.274 6.348 1.654 1.00 93.88 214 VAL A CA 1
ATOM 1649 C C . VAL A 1 214 ? -10.611 7.660 1.242 1.00 93.88 214 VAL A C 1
ATOM 1651 O O . VAL A 1 214 ? -9.925 8.275 2.061 1.00 93.88 214 VAL A O 1
ATOM 1654 N N . THR A 1 215 ? -10.761 8.029 -0.030 1.00 89.44 215 THR A N 1
ATOM 1655 C CA . THR A 1 215 ? -10.058 9.130 -0.699 1.00 89.44 215 THR A CA 1
ATOM 1656 C C . THR A 1 215 ? -10.893 10.396 -0.822 1.00 89.44 215 THR A C 1
ATOM 1658 O O . THR A 1 215 ? -12.138 10.308 -0.740 1.00 89.44 215 THR A O 1
#

Foldseek 3Di:
DQQDCFPLLVVDDPLLVVLLVQVSVCVRVVHQKGDCQPRDPPDDNLSSVQSRCFQPQLSQQFQPLDWDWDADPVGIMIGTHNHDDPVVVVVLSVVLVVLLCVQLVVLLVPPPDPVSSLVSLLVCQVVQADEAVVQVVCSVVVRRPDSLLQGCCCRRPVSYHHQNNSQSVSQVSSVVSVKRKGKDWDWDQPDPVGTDIGIWMWIDDPHDTDTGRSD

Solvent-accessible surface area (backbone atoms only — not comparable to full-atom values): 11807 Å² total; per-residue (Å²): 136,84,82,64,86,38,66,44,50,76,73,46,54,75,72,40,41,52,46,37,51,57,49,50,54,33,58,73,69,68,51,58,51,45,82,46,59,89,44,61,94,87,54,61,62,65,61,36,49,52,33,49,48,23,32,29,23,84,70,59,61,45,30,77,92,45,74,43,80,44,86,50,100,88,38,41,32,43,40,56,32,77,56,64,56,68,71,54,44,55,50,52,51,50,53,48,51,52,54,47,49,67,62,41,58,70,44,63,68,53,78,88,39,75,66,58,37,54,50,52,50,48,54,48,45,66,74,58,35,43,78,34,62,64,44,56,62,29,37,79,69,78,50,62,81,53,55,44,20,59,18,20,50,13,21,72,73,68,29,32,12,36,43,46,0,39,23,20,32,52,27,44,48,40,40,74,71,69,38,56,33,14,46,44,77,51,68,38,71,87,46,98,88,42,78,38,86,39,36,24,26,40,36,46,58,91,97,44,77,42,84,46,78,76,114

Radius of gyration: 17.06 Å; Cα contacts (8 Å, |Δi|>4): 365; chains: 1; bounding box: 42×39×43 Å

Sequence (215 aa):
MNLREGLGFRRLSPPEQQAYRIMLQAFSSMATSFDSSQIGRGVDLMKVVQVLLGDNPSIVYFNKTQIRTVGSMFGKQIQLTGVPLKVQITKLNADLEAKAKTIVAPIASIKSNEYSQLIKLYEYMQNNIKYDRQELLDSSKGRSKNPNSHNAYGALINGLAVCDGFSSAFSLLAQMLGFECTLAIGHSTHSSAGSVEHAWNIVKVGNKCYHMDVT

Mean predicted aligned error: 4.45 Å